Protein AF-A0A942HIG7-F1 (afdb_monomer_lite)

pLDDT: mean 89.37, std 12.28, range [49.06, 98.75]

Secondary structure (DSSP, 8-state):
-HHHHHHHHHHHHHHHHHTTTTTS-SHHHHHH---THHHHHHHHHHHHHHHHHHSPSS-HHHHHHHHHHHHHHHHHHHHHHHHHHHTTTS-SGGGHHHHHHHHHHHHHHHHHHHS---HHHHHHHHHHHHHHHHHHHHHHHHHHHHHHT-SSS-HHHHHHHS--TTGGGHHHHHHHHHHHHHHHHHHHHHHHHHH--

Foldseek 3Di:
DLVVLLVQLVVLLVVQVVPPLPPDPDPLSLLVGDCNVVSPVSNLVSVLVVLPVVDDFLDLVNLLSLLVSLLVLLVSQLSNLVSPCVVVPVPDVLSCVSNVLSVVLNVLSVCVNVDPDDPVSLVVNLVSLVVLLVSLVVQLVVQLVCLVVDPDPDSVCSCVVHDPNCSSVSSNVSSVSNVVSSVSVVVVVVVVVVVVD

Sequence (197 aa):
MGWFSIAVGIAGVAYHLESSFFYERTLKSLTYAAPFAAPLAYVGLGCLLLMNRMIAFPTRDWAKWTLFFTLGGFAGNFALSLTDHAVNGFYHWAEWIPVFSCALAVGFLSVLFVGEESTKYAKLCALVLALQVLVGIAGFALHVLADLRGPSQSLVQNVIQGAPPFAPLLLPNLALLGLLGLLAQDSVARRRRNVAI

Radius of gyration: 18.87 Å; chains: 1; bounding box: 50×30×58 Å

Structure (mmCIF, N/CA/C/O backbone):
data_AF-A0A942HIG7-F1
#
_entry.id   AF-A0A942HIG7-F1
#
loop_
_atom_site.group_PDB
_atom_site.id
_atom_site.type_symbol
_atom_site.label_atom_id
_atom_site.label_alt_id
_atom_site.label_comp_id
_atom_site.label_asym_id
_atom_site.label_entity_id
_atom_site.label_seq_id
_atom_site.pdbx_PDB_ins_code
_atom_site.Cartn_x
_atom_site.Cartn_y
_atom_site.Cartn_z
_atom_site.occupancy
_atom_site.B_iso_or_equiv
_atom_site.auth_seq_id
_atom_site.auth_comp_id
_atom_site.auth_asym_id
_atom_site.auth_atom_id
_atom_site.pdbx_PDB_model_num
ATOM 1 N N . MET A 1 1 ? 13.237 -12.077 14.968 1.00 79.38 1 MET A N 1
ATOM 2 C CA . MET A 1 1 ? 12.400 -11.886 13.763 1.00 79.38 1 MET A CA 1
ATOM 3 C C . MET A 1 1 ? 12.079 -10.410 13.522 1.00 79.38 1 MET A C 1
ATOM 5 O O . MET A 1 1 ? 12.708 -9.859 12.637 1.00 79.38 1 MET A O 1
ATOM 9 N N . GLY A 1 2 ? 11.245 -9.725 14.325 1.00 89.69 2 GLY A N 1
ATOM 10 C CA . GLY A 1 2 ? 10.927 -8.291 14.108 1.00 89.69 2 GLY A CA 1
ATOM 11 C C . GLY A 1 2 ? 12.144 -7.349 14.067 1.00 89.69 2 GLY A C 1
ATOM 12 O O . GLY A 1 2 ? 12.336 -6.644 13.085 1.00 89.69 2 GLY A O 1
ATOM 13 N N . TRP A 1 3 ? 13.035 -7.432 15.063 1.00 92.81 3 TRP A N 1
ATOM 14 C CA . TRP A 1 3 ? 14.287 -6.654 15.104 1.00 92.81 3 TRP A CA 1
ATOM 15 C C . TRP A 1 3 ? 15.194 -6.850 13.883 1.00 92.81 3 TRP A C 1
ATOM 17 O O . TRP A 1 3 ? 15.813 -5.900 13.422 1.00 92.81 3 TRP A O 1
ATOM 27 N N . PHE A 1 4 ? 15.245 -8.066 13.333 1.00 94.50 4 PHE A N 1
ATOM 28 C CA . PHE A 1 4 ? 16.052 -8.354 12.148 1.00 94.50 4 PHE A CA 1
ATOM 29 C C . PHE A 1 4 ? 15.469 -7.680 10.901 1.00 94.50 4 PHE A C 1
ATOM 31 O O . PHE A 1 4 ? 16.209 -7.077 10.137 1.00 94.50 4 PHE A O 1
ATOM 38 N N . SER A 1 5 ? 14.140 -7.696 10.742 1.00 93.38 5 SER A N 1
ATOM 39 C CA . SER A 1 5 ? 13.455 -6.975 9.658 1.00 93.38 5 SER A CA 1
ATOM 40 C C . SER A 1 5 ? 13.708 -5.466 9.730 1.00 93.38 5 SER A C 1
ATOM 42 O O . SER A 1 5 ? 13.974 -4.840 8.710 1.00 93.38 5 SER A O 1
ATOM 44 N N . ILE A 1 6 ? 13.693 -4.891 10.940 1.00 94.31 6 ILE A N 1
ATOM 45 C CA . ILE A 1 6 ? 14.030 -3.475 11.155 1.00 94.31 6 ILE A CA 1
ATOM 46 C C . ILE A 1 6 ? 15.477 -3.198 10.750 1.00 94.31 6 ILE A C 1
ATOM 48 O O . ILE A 1 6 ? 15.721 -2.263 9.995 1.00 94.31 6 ILE A O 1
ATOM 52 N N . ALA A 1 7 ? 16.427 -4.014 11.215 1.00 94.38 7 ALA A N 1
ATOM 53 C CA . ALA A 1 7 ? 17.841 -3.834 10.900 1.00 94.38 7 ALA A CA 1
ATOM 54 C C . ALA A 1 7 ? 18.108 -3.914 9.388 1.00 94.38 7 ALA A C 1
ATOM 56 O O . ALA A 1 7 ? 18.770 -3.034 8.843 1.00 94.38 7 ALA A O 1
ATOM 57 N N . VAL A 1 8 ? 17.539 -4.914 8.705 1.00 93.62 8 VAL A N 1
ATOM 58 C CA . VAL A 1 8 ? 17.626 -5.059 7.242 1.00 93.62 8 VAL A CA 1
ATOM 59 C C . VAL A 1 8 ? 17.003 -3.858 6.534 1.00 93.62 8 VAL A C 1
ATOM 61 O O . VAL A 1 8 ? 17.603 -3.321 5.607 1.00 93.62 8 VAL A O 1
ATOM 64 N N . GLY A 1 9 ? 15.832 -3.401 6.984 1.00 91.44 9 GLY A N 1
ATOM 65 C CA . GLY A 1 9 ? 15.168 -2.240 6.402 1.00 91.44 9 GLY A CA 1
ATOM 66 C C . GLY A 1 9 ? 15.980 -0.953 6.555 1.00 91.44 9 GLY A C 1
ATOM 67 O O . GLY A 1 9 ? 16.189 -0.250 5.572 1.00 91.44 9 GLY A O 1
ATOM 68 N N . ILE A 1 10 ? 16.507 -0.672 7.752 1.00 91.56 10 ILE A N 1
ATOM 69 C CA . ILE A 1 10 ? 17.351 0.507 8.012 1.00 91.56 10 ILE A CA 1
ATOM 70 C C . ILE A 1 10 ? 18.641 0.447 7.189 1.00 91.56 10 ILE A C 1
ATOM 72 O O . ILE A 1 10 ? 18.986 1.431 6.539 1.00 91.56 10 ILE A O 1
ATOM 76 N N . ALA A 1 11 ? 19.329 -0.698 7.181 1.00 90.12 11 ALA A N 1
ATOM 77 C CA . ALA A 1 11 ? 20.545 -0.878 6.391 1.00 90.12 11 ALA A CA 1
ATOM 78 C C . ALA A 1 11 ? 20.271 -0.704 4.889 1.00 90.12 11 ALA A C 1
ATOM 80 O O . ALA A 1 11 ? 21.033 -0.037 4.195 1.00 90.12 11 ALA A O 1
ATOM 81 N N . GLY A 1 12 ? 19.154 -1.247 4.395 1.00 87.56 12 GLY A N 1
ATOM 82 C CA . GLY A 1 12 ? 18.744 -1.095 3.004 1.00 87.56 12 GLY A CA 1
ATOM 83 C C . GLY A 1 12 ? 18.393 0.349 2.642 1.00 87.56 12 GLY A C 1
ATOM 84 O O . GLY A 1 12 ? 18.789 0.797 1.569 1.00 87.56 12 GLY A O 1
ATOM 85 N N . VAL A 1 13 ? 17.711 1.091 3.527 1.00 85.38 13 VAL A N 1
ATOM 86 C CA . VAL A 1 13 ? 17.466 2.532 3.341 1.00 85.38 13 VAL A CA 1
ATOM 87 C C . VAL A 1 13 ? 18.798 3.275 3.280 1.00 85.38 13 VAL A C 1
ATOM 89 O O . VAL A 1 13 ? 19.022 3.997 2.318 1.00 85.38 13 VAL A O 1
ATOM 92 N N . ALA A 1 14 ? 19.699 3.072 4.247 1.00 85.38 14 ALA A N 1
ATOM 93 C CA . ALA A 1 14 ? 21.004 3.737 4.271 1.00 85.38 14 ALA A CA 1
ATOM 94 C C . ALA A 1 14 ? 21.800 3.483 2.979 1.00 85.38 14 ALA A C 1
ATOM 96 O O . ALA A 1 14 ? 22.242 4.431 2.337 1.00 85.38 14 ALA A O 1
ATOM 97 N N . TYR A 1 15 ? 21.868 2.225 2.537 1.00 83.31 15 TYR A N 1
ATOM 98 C CA . TYR A 1 15 ? 22.534 1.851 1.289 1.00 83.31 15 TYR A CA 1
ATOM 99 C C . TYR A 1 15 ? 21.919 2.541 0.059 1.00 83.31 15 TYR A C 1
ATOM 101 O O . TYR A 1 15 ? 22.643 3.049 -0.794 1.00 83.31 15 TYR A O 1
ATOM 109 N N . HIS A 1 16 ? 20.584 2.617 -0.020 1.00 75.75 16 HIS A N 1
ATOM 110 C CA . HIS A 1 16 ? 19.895 3.283 -1.134 1.00 75.75 16 HIS A CA 1
ATOM 111 C C . HIS A 1 16 ? 20.037 4.812 -1.103 1.00 75.75 16 HIS A C 1
ATOM 113 O O . HIS A 1 16 ? 20.044 5.445 -2.157 1.00 75.75 16 HIS A O 1
ATOM 119 N N . LEU A 1 17 ? 20.154 5.418 0.083 1.00 72.06 17 LEU A N 1
ATOM 120 C CA . LEU A 1 17 ? 20.409 6.854 0.229 1.00 72.06 17 LEU A CA 1
ATOM 121 C C . LEU A 1 17 ? 21.849 7.218 -0.172 1.00 72.06 17 LEU A C 1
ATOM 123 O O . LEU A 1 17 ? 22.074 8.307 -0.698 1.00 72.06 17 LEU A O 1
ATOM 127 N N . GLU A 1 18 ? 22.808 6.315 0.042 1.00 68.88 18 GLU A N 1
ATOM 128 C CA . GLU A 1 18 ? 24.200 6.473 -0.404 1.00 68.88 18 GLU A CA 1
ATOM 129 C C . GLU A 1 18 ? 24.361 6.265 -1.921 1.00 68.88 18 GLU A C 1
ATOM 131 O O . GLU A 1 18 ? 25.234 6.877 -2.542 1.00 68.88 18 GLU A O 1
ATOM 136 N N . SER A 1 19 ? 23.495 5.465 -2.553 1.00 61.84 19 SER A N 1
ATOM 137 C CA . SER A 1 19 ? 23.480 5.277 -4.006 1.00 61.84 19 SER A CA 1
ATOM 138 C C . SER A 1 19 ? 22.717 6.403 -4.717 1.00 61.84 19 SER A C 1
ATOM 140 O O . SER A 1 19 ? 21.492 6.425 -4.712 1.00 61.84 19 SER A O 1
ATOM 142 N N . SER A 1 20 ? 23.431 7.332 -5.360 1.00 53.66 20 SER A N 1
ATOM 143 C CA . SER A 1 20 ? 22.952 8.265 -6.410 1.00 53.66 20 SER A CA 1
ATOM 144 C C . SER A 1 20 ? 21.830 9.274 -6.069 1.00 53.66 20 SER A C 1
ATOM 146 O O . SER A 1 20 ? 21.711 10.282 -6.763 1.00 53.66 20 SER A O 1
ATOM 148 N N . PHE A 1 21 ? 21.040 9.070 -5.011 1.00 51.66 21 PHE A N 1
ATOM 149 C CA . PHE A 1 21 ? 19.791 9.783 -4.708 1.00 51.66 21 PHE A CA 1
ATOM 150 C C . PHE A 1 21 ? 19.985 11.275 -4.367 1.00 51.66 21 PHE A C 1
ATOM 152 O O . PHE A 1 21 ? 19.112 12.097 -4.643 1.00 51.66 21 PHE A O 1
ATOM 159 N N . PHE A 1 22 ? 21.136 11.665 -3.804 1.00 51.56 22 PHE A N 1
ATOM 160 C CA . PHE A 1 22 ? 21.361 13.033 -3.304 1.00 51.56 22 PHE A CA 1
ATOM 161 C C . PHE A 1 22 ? 22.382 13.874 -4.070 1.00 51.56 22 PHE A C 1
ATOM 163 O O . PHE A 1 22 ? 22.634 15.009 -3.660 1.00 51.56 22 PHE A O 1
ATOM 170 N N . TYR A 1 23 ? 22.954 13.371 -5.165 1.00 49.06 23 TYR A N 1
ATOM 171 C CA . TYR A 1 23 ? 23.919 14.166 -5.932 1.00 49.06 23 TYR A CA 1
ATOM 172 C C . TYR A 1 23 ? 23.229 15.275 -6.747 1.00 49.06 23 TYR A C 1
ATOM 174 O O . TYR A 1 23 ? 23.752 16.380 -6.855 1.00 49.06 23 TYR A O 1
ATOM 182 N N . GLU A 1 24 ? 22.000 15.031 -7.216 1.00 52.59 24 GLU A N 1
ATOM 183 C CA . GLU A 1 24 ? 21.154 16.036 -7.865 1.00 52.59 24 GLU A CA 1
ATOM 184 C C . GLU A 1 24 ? 19.815 16.162 -7.124 1.00 52.59 24 GLU A C 1
ATOM 186 O O . GLU A 1 24 ? 18.924 15.328 -7.263 1.00 52.59 24 GLU A O 1
ATOM 191 N N . ARG A 1 25 ? 19.633 17.216 -6.317 1.00 55.06 25 ARG A N 1
ATOM 192 C CA . ARG A 1 25 ? 18.355 17.513 -5.635 1.00 55.06 25 ARG A CA 1
ATOM 193 C C . ARG A 1 25 ? 17.337 18.145 -6.592 1.00 55.06 25 ARG A C 1
ATOM 195 O O . ARG A 1 25 ? 16.910 19.280 -6.393 1.00 55.06 25 ARG A O 1
ATOM 202 N N . THR A 1 26 ? 16.973 17.441 -7.657 1.00 63.47 26 THR A N 1
ATOM 203 C CA . THR A 1 26 ? 15.978 17.910 -8.633 1.00 63.47 26 THR A CA 1
ATOM 204 C C . THR A 1 26 ? 14.674 17.123 -8.498 1.00 63.47 26 THR A C 1
ATOM 206 O O . THR A 1 26 ? 14.675 15.981 -8.045 1.00 63.47 26 THR A O 1
ATOM 209 N N . LEU A 1 27 ? 13.542 17.697 -8.931 1.00 56.16 27 LEU A N 1
ATOM 210 C CA . LEU A 1 27 ? 12.262 16.967 -9.031 1.00 56.16 27 LEU A CA 1
ATOM 211 C C . LEU A 1 27 ? 12.376 15.712 -9.919 1.00 56.16 27 LEU A C 1
ATOM 213 O O . LEU A 1 27 ? 11.630 14.758 -9.738 1.00 56.16 27 LEU A O 1
ATOM 217 N N . LYS A 1 28 ? 13.354 15.702 -10.835 1.00 54.03 28 LYS A N 1
ATOM 218 C CA . LYS A 1 28 ? 13.724 14.554 -11.664 1.00 54.03 28 LYS A CA 1
ATOM 219 C C . LYS A 1 28 ? 14.402 13.442 -10.848 1.00 54.03 28 LYS A C 1
ATOM 221 O O . LYS A 1 28 ? 14.212 12.278 -11.145 1.00 54.03 28 LYS A O 1
ATOM 226 N N . SER A 1 29 ? 15.137 13.752 -9.783 1.00 53.22 29 SER A N 1
ATOM 227 C CA . SER A 1 29 ? 15.701 12.717 -8.900 1.00 53.22 29 SER A CA 1
ATOM 228 C C . SER A 1 29 ? 14.611 11.955 -8.134 1.00 53.22 29 SER A C 1
ATOM 230 O O . SER A 1 29 ? 14.712 10.744 -7.978 1.00 53.22 29 SER A O 1
ATOM 232 N N . LEU A 1 30 ? 13.510 12.618 -7.750 1.00 57.12 30 LEU A N 1
ATOM 233 C CA . LEU A 1 30 ? 12.386 11.957 -7.067 1.00 57.12 30 LEU A CA 1
ATOM 234 C C . LEU A 1 30 ? 11.669 10.901 -7.921 1.00 57.12 30 LEU A C 1
ATOM 236 O O . LEU A 1 30 ? 11.104 9.970 -7.359 1.00 57.12 30 LEU A O 1
ATOM 240 N N . THR A 1 31 ? 11.667 11.047 -9.247 1.00 54.41 31 THR A N 1
ATOM 241 C CA . THR A 1 31 ? 10.998 10.113 -10.165 1.00 54.41 31 THR A CA 1
ATOM 242 C C . THR A 1 31 ? 11.923 8.996 -10.656 1.00 54.41 31 THR A C 1
ATOM 244 O O . THR A 1 31 ? 11.449 7.916 -10.971 1.00 54.41 31 THR A O 1
ATOM 247 N N . TYR A 1 32 ? 13.243 9.208 -10.668 1.00 51.69 32 TYR A N 1
ATOM 248 C CA . TYR A 1 32 ? 14.238 8.232 -11.151 1.00 51.69 32 TYR A CA 1
ATOM 249 C C . TYR A 1 32 ? 15.040 7.552 -10.022 1.00 51.69 32 TYR A C 1
ATOM 251 O O . TYR A 1 32 ? 16.033 6.869 -10.274 1.00 51.69 32 TYR A O 1
ATOM 259 N N . ALA A 1 33 ? 14.645 7.769 -8.769 1.00 50.59 33 ALA A N 1
ATOM 260 C CA . ALA A 1 33 ? 15.347 7.293 -7.590 1.00 50.59 33 ALA A CA 1
ATOM 261 C C . ALA A 1 33 ? 15.320 5.767 -7.414 1.00 50.59 33 ALA A C 1
ATOM 263 O O . ALA A 1 33 ? 14.301 5.110 -7.614 1.00 50.59 33 ALA A O 1
ATOM 264 N N . ALA A 1 34 ? 16.430 5.223 -6.901 1.00 52.03 34 ALA A N 1
ATOM 265 C CA . ALA A 1 34 ? 16.483 3.861 -6.388 1.00 52.03 34 ALA A CA 1
ATOM 266 C C . ALA A 1 34 ? 15.454 3.686 -5.244 1.00 52.03 34 ALA A C 1
ATOM 268 O O . ALA A 1 34 ? 15.323 4.576 -4.395 1.00 52.03 34 ALA A O 1
ATOM 269 N N . PRO A 1 35 ? 14.717 2.562 -5.188 1.00 63.09 35 PRO A N 1
ATOM 270 C CA . PRO A 1 35 ? 13.505 2.443 -4.384 1.00 63.09 35 PRO A CA 1
ATOM 271 C C . PRO A 1 35 ? 13.821 2.270 -2.890 1.00 63.09 35 PRO A C 1
ATOM 273 O O . PRO A 1 35 ? 13.697 1.176 -2.345 1.00 63.09 35 PRO A O 1
ATOM 276 N N . PHE A 1 36 ? 14.167 3.350 -2.178 1.00 68.56 36 PHE A N 1
ATOM 277 C CA . PHE A 1 36 ? 14.357 3.321 -0.715 1.00 68.56 36 PHE A CA 1
ATOM 278 C C . PHE A 1 36 ? 13.067 2.941 0.040 1.00 68.56 36 PHE A C 1
ATOM 280 O O . PHE A 1 36 ? 13.113 2.491 1.188 1.00 68.56 36 PHE A O 1
ATOM 287 N N . ALA A 1 37 ? 11.906 3.078 -0.609 1.00 72.56 37 ALA A N 1
ATOM 288 C CA . ALA A 1 37 ? 10.616 2.690 -0.057 1.00 72.56 37 ALA A CA 1
ATOM 289 C C . ALA A 1 37 ? 10.491 1.172 0.170 1.00 72.56 37 ALA A C 1
ATOM 291 O O . ALA A 1 37 ? 9.840 0.753 1.129 1.00 72.56 37 ALA A O 1
ATOM 292 N N . ALA A 1 38 ? 11.148 0.343 -0.652 1.00 75.56 38 ALA A N 1
ATOM 293 C CA . ALA A 1 38 ? 11.129 -1.108 -0.471 1.00 75.56 38 ALA A CA 1
ATOM 294 C C . ALA A 1 38 ? 11.858 -1.532 0.824 1.00 75.56 38 ALA A C 1
ATOM 296 O O . ALA A 1 38 ? 11.236 -2.206 1.649 1.00 75.56 38 ALA A O 1
ATOM 297 N N . PRO A 1 39 ? 13.099 -1.083 1.107 1.00 83.81 39 PRO A N 1
ATOM 298 C CA . PRO A 1 39 ? 13.717 -1.249 2.422 1.00 83.81 39 PRO A CA 1
ATOM 299 C C . PRO A 1 39 ? 12.893 -0.671 3.581 1.00 83.81 39 PRO A C 1
ATOM 301 O O . PRO A 1 39 ? 12.780 -1.302 4.634 1.00 83.81 39 PRO A O 1
ATOM 304 N N . LEU A 1 40 ? 12.251 0.488 3.397 1.00 86.69 40 LEU A N 1
ATOM 305 C CA . LEU A 1 40 ? 11.409 1.089 4.436 1.00 86.69 40 LEU A CA 1
ATOM 306 C C . LEU A 1 40 ? 10.203 0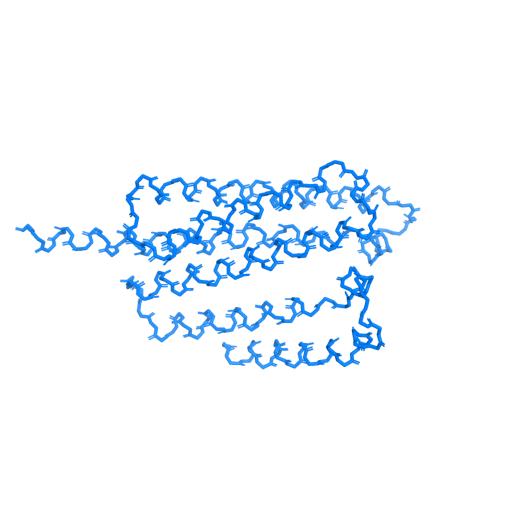.200 4.805 1.00 86.69 40 LEU A C 1
ATOM 308 O O . LEU A 1 40 ? 9.826 0.128 5.978 1.00 86.69 40 LEU A O 1
ATOM 312 N N . ALA A 1 41 ? 9.641 -0.546 3.850 1.00 87.31 41 ALA A N 1
ATOM 313 C CA . ALA A 1 41 ? 8.566 -1.503 4.121 1.00 87.31 41 ALA A CA 1
ATOM 314 C C . ALA A 1 41 ? 9.000 -2.628 5.086 1.00 87.31 41 ALA A C 1
ATOM 316 O O . ALA A 1 41 ? 8.199 -3.056 5.921 1.00 87.31 41 ALA A O 1
ATOM 317 N N . TYR A 1 42 ? 10.271 -3.057 5.057 1.00 90.69 42 TYR A N 1
ATOM 318 C CA . TYR A 1 42 ? 10.813 -4.023 6.028 1.00 90.69 42 TYR A CA 1
ATOM 319 C C . TYR A 1 42 ? 10.890 -3.452 7.446 1.00 90.69 42 TYR A C 1
ATOM 321 O O . TYR A 1 42 ? 10.680 -4.191 8.415 1.00 90.69 42 TYR A O 1
ATOM 329 N N . VAL A 1 43 ? 11.133 -2.145 7.588 1.00 93.25 43 VAL A N 1
ATOM 330 C CA . VAL A 1 43 ? 11.044 -1.464 8.889 1.00 93.25 43 VAL A CA 1
ATOM 331 C C . VAL A 1 43 ? 9.605 -1.505 9.392 1.00 93.25 43 VAL A C 1
ATOM 333 O O . VAL A 1 43 ? 9.367 -1.941 10.517 1.00 93.25 43 VAL A O 1
ATOM 336 N N . GLY A 1 44 ? 8.638 -1.145 8.541 1.00 91.81 44 GLY A N 1
ATOM 337 C CA . GLY A 1 44 ? 7.210 -1.208 8.867 1.00 91.81 44 GLY A CA 1
ATOM 338 C C . GLY A 1 44 ? 6.755 -2.606 9.299 1.00 91.81 44 GLY A C 1
ATOM 339 O O . GLY A 1 44 ? 6.151 -2.757 10.362 1.00 91.81 44 GLY A O 1
ATOM 340 N N . LEU A 1 45 ? 7.112 -3.643 8.533 1.00 93.00 45 LEU A N 1
ATOM 341 C CA . LEU A 1 45 ? 6.819 -5.039 8.874 1.00 93.00 45 LEU A CA 1
ATOM 342 C C . LEU A 1 45 ? 7.475 -5.454 10.197 1.00 93.00 45 LEU A C 1
ATOM 344 O O . LEU A 1 45 ? 6.841 -6.092 11.037 1.00 93.00 45 LEU A O 1
ATOM 348 N N . GLY A 1 46 ? 8.737 -5.084 10.406 1.00 94.56 46 GLY A N 1
ATOM 349 C CA . GLY A 1 46 ? 9.455 -5.385 11.638 1.00 94.56 46 GLY A CA 1
ATOM 350 C C . GLY A 1 46 ? 8.806 -4.744 12.865 1.00 94.56 46 GLY A C 1
ATOM 351 O O . GLY A 1 46 ? 8.599 -5.428 13.871 1.00 94.56 46 GLY A O 1
ATOM 352 N N . CYS A 1 47 ? 8.404 -3.476 12.754 1.00 95.62 47 CYS A N 1
ATOM 353 C CA . CYS A 1 47 ? 7.646 -2.766 13.780 1.00 95.62 47 CYS A CA 1
ATOM 354 C C . CYS A 1 47 ? 6.287 -3.424 14.042 1.00 95.62 47 CYS A C 1
ATOM 356 O O . CYS A 1 47 ? 5.940 -3.630 15.203 1.00 95.62 47 CYS A O 1
ATOM 358 N N . LEU A 1 48 ? 5.556 -3.832 12.999 1.00 94.56 48 LEU A N 1
ATOM 359 C CA . LEU A 1 48 ? 4.285 -4.549 13.134 1.00 94.56 48 LEU A CA 1
ATOM 360 C C . LEU A 1 48 ? 4.459 -5.886 13.874 1.00 94.56 48 LEU A C 1
ATOM 362 O O . LEU A 1 48 ? 3.671 -6.215 14.758 1.00 94.56 48 LEU A O 1
ATOM 366 N N . LEU A 1 49 ? 5.515 -6.646 13.567 1.00 94.94 49 LEU A N 1
ATOM 367 C CA . LEU A 1 49 ? 5.815 -7.917 14.237 1.00 94.94 49 LEU A CA 1
ATOM 368 C C . LEU A 1 49 ? 6.199 -7.737 15.710 1.00 94.94 49 LEU A C 1
ATOM 370 O O . LEU A 1 49 ? 5.844 -8.580 16.537 1.00 94.94 49 LEU A O 1
ATOM 374 N N . LEU A 1 50 ? 6.940 -6.676 16.046 1.00 95.75 50 LEU A N 1
ATOM 375 C CA . LEU A 1 50 ? 7.245 -6.338 17.439 1.00 95.75 50 LEU A CA 1
ATOM 376 C C . LEU A 1 50 ? 5.981 -5.907 18.178 1.00 95.75 50 LEU A C 1
ATOM 378 O O . LEU A 1 50 ? 5.665 -6.457 19.232 1.00 95.75 50 LEU A O 1
ATOM 382 N N . MET A 1 51 ? 5.222 -4.992 17.585 1.00 94.88 51 MET A N 1
ATOM 383 C CA . MET A 1 51 ? 3.968 -4.495 18.130 1.00 94.88 51 MET A CA 1
ATOM 384 C C . MET A 1 51 ? 2.971 -5.637 18.392 1.00 94.88 51 MET A C 1
ATOM 386 O O . MET A 1 51 ? 2.416 -5.711 19.487 1.00 94.88 51 MET A O 1
ATOM 390 N N . ASN A 1 52 ? 2.839 -6.602 17.474 1.00 95.00 52 ASN A N 1
ATOM 391 C CA . ASN A 1 52 ? 1.972 -7.772 17.648 1.00 95.00 52 ASN A CA 1
ATOM 392 C C . ASN A 1 52 ? 2.390 -8.691 18.815 1.00 95.00 52 ASN A C 1
ATOM 394 O O . ASN A 1 52 ? 1.592 -9.494 19.287 1.00 95.00 52 ASN A O 1
ATOM 398 N N . ARG A 1 53 ? 3.640 -8.600 19.284 1.00 94.81 53 ARG A N 1
ATOM 399 C CA . ARG A 1 53 ? 4.123 -9.333 20.467 1.00 94.81 53 ARG A CA 1
ATOM 400 C C . ARG A 1 53 ? 4.004 -8.535 21.758 1.00 94.81 53 ARG A C 1
ATOM 402 O O . ARG A 1 53 ? 3.941 -9.133 22.825 1.00 94.81 53 ARG A O 1
ATOM 409 N N . MET A 1 54 ? 4.028 -7.210 21.663 1.00 95.81 54 MET A N 1
ATOM 410 C CA . MET A 1 54 ? 4.037 -6.311 22.818 1.00 95.81 54 MET A CA 1
ATOM 411 C C . MET A 1 54 ? 2.632 -5.905 23.262 1.00 95.81 54 MET A C 1
ATOM 413 O O . MET A 1 54 ? 2.431 -5.588 24.430 1.00 95.81 54 MET A O 1
ATOM 417 N N . ILE A 1 55 ? 1.665 -5.902 22.344 1.00 96.06 55 ILE A N 1
ATOM 418 C CA . ILE A 1 55 ? 0.310 -5.417 22.599 1.00 96.06 55 ILE A CA 1
ATOM 419 C C . ILE A 1 55 ? -0.678 -6.557 22.360 1.00 96.06 55 ILE A C 1
ATOM 421 O O . ILE A 1 55 ? -0.698 -7.165 21.292 1.00 96.06 55 ILE A O 1
ATOM 425 N N . ALA A 1 56 ? -1.518 -6.841 23.355 1.00 93.88 56 ALA A N 1
ATOM 426 C CA . ALA A 1 56 ? -2.505 -7.908 23.265 1.00 93.88 56 ALA A CA 1
ATOM 427 C C . ALA A 1 56 ? -3.614 -7.579 22.251 1.00 93.88 56 ALA A C 1
ATOM 429 O O . ALA A 1 56 ? -4.094 -6.445 22.167 1.00 93.88 56 ALA A O 1
ATOM 430 N N . PHE A 1 57 ? -4.072 -8.602 21.531 1.00 92.00 57 PHE A N 1
ATOM 431 C CA . PHE A 1 57 ? -5.267 -8.538 20.696 1.00 92.00 57 PHE A CA 1
ATOM 432 C C . PHE A 1 57 ? -6.494 -9.104 21.446 1.00 92.00 57 PHE A C 1
ATOM 434 O O . PHE A 1 57 ? -6.370 -10.137 22.108 1.00 92.00 57 PHE A O 1
ATOM 441 N N . PRO A 1 58 ? -7.699 -8.520 21.299 1.00 92.19 58 PRO A N 1
ATOM 442 C CA . PRO A 1 58 ? -7.984 -7.213 20.708 1.00 92.19 58 PRO A CA 1
ATOM 443 C C . PRO A 1 58 ? -7.921 -6.103 21.774 1.00 92.19 58 PRO A C 1
ATOM 445 O O . PRO A 1 58 ? -8.658 -6.140 22.761 1.00 92.19 58 PRO A O 1
ATOM 448 N N . THR A 1 59 ? -7.087 -5.082 21.559 1.00 94.81 59 THR A N 1
ATOM 449 C CA . THR A 1 59 ? -7.060 -3.842 22.362 1.00 94.81 59 THR A CA 1
ATOM 450 C C . THR A 1 59 ? -7.180 -2.610 21.464 1.00 94.81 59 THR A C 1
ATOM 452 O O . THR A 1 59 ? -6.952 -2.685 20.253 1.00 94.81 59 THR A O 1
ATOM 455 N N . ARG A 1 60 ? -7.559 -1.461 22.048 1.00 92.88 60 ARG A N 1
ATOM 456 C CA . ARG A 1 60 ? -7.657 -0.184 21.314 1.00 92.88 60 ARG A CA 1
ATOM 457 C C . ARG A 1 60 ? -6.305 0.209 20.719 1.00 92.88 60 ARG A C 1
ATOM 459 O O . ARG A 1 60 ? -6.257 0.622 19.564 1.00 92.88 60 ARG A O 1
ATOM 466 N N . ASP A 1 61 ? -5.236 0.032 21.487 1.00 95.00 61 ASP A N 1
ATOM 467 C CA . ASP A 1 61 ? -3.878 0.350 21.050 1.00 95.00 61 ASP A CA 1
ATOM 468 C C . ASP A 1 61 ? -3.456 -0.559 19.903 1.00 95.00 61 ASP A C 1
ATOM 470 O O . ASP A 1 61 ? -2.901 -0.072 18.921 1.00 95.00 61 ASP A O 1
ATOM 474 N N . TRP A 1 62 ? -3.805 -1.852 19.968 1.00 96.31 62 TRP A N 1
ATOM 475 C CA . TRP A 1 62 ? -3.537 -2.772 18.866 1.00 96.31 62 TRP A CA 1
ATOM 476 C C . TRP A 1 62 ? -4.178 -2.276 17.569 1.00 96.31 62 TRP A C 1
ATOM 478 O O . TRP A 1 62 ? -3.495 -2.114 16.562 1.00 96.31 62 TRP A O 1
ATOM 488 N N . ALA A 1 63 ? -5.467 -1.927 17.624 1.00 94.75 63 ALA A N 1
ATOM 489 C CA . ALA A 1 63 ? -6.196 -1.412 16.469 1.00 94.75 63 ALA A CA 1
ATOM 490 C C . ALA A 1 63 ? -5.585 -0.114 15.910 1.00 94.75 63 ALA A C 1
ATOM 492 O O . ALA A 1 63 ? -5.402 0.005 14.697 1.00 94.75 63 ALA A O 1
ATOM 493 N N . LYS A 1 64 ? -5.245 0.855 16.773 1.00 94.81 64 LYS A N 1
ATOM 494 C CA . LYS A 1 64 ? -4.678 2.142 16.340 1.00 94.81 64 LYS A CA 1
ATOM 495 C C . LYS A 1 64 ? -3.283 1.976 15.731 1.00 94.81 64 LYS A C 1
ATOM 497 O O . LYS A 1 64 ? -3.031 2.583 14.695 1.00 94.81 64 LYS A O 1
ATOM 502 N N . TRP A 1 65 ? -2.416 1.123 16.280 1.00 96.62 65 TRP A N 1
ATOM 503 C CA . TRP A 1 65 ? -1.111 0.838 15.667 1.00 96.62 65 TRP A CA 1
ATOM 504 C C . TRP A 1 65 ? -1.244 0.164 14.301 1.00 96.62 65 TRP A C 1
ATOM 506 O O . TRP A 1 65 ? -0.580 0.571 13.348 1.00 96.62 65 TRP A O 1
ATOM 516 N N . THR A 1 66 ? -2.141 -0.812 14.160 1.00 96.81 66 THR A N 1
ATOM 517 C CA . THR A 1 66 ? -2.407 -1.449 12.863 1.00 96.81 66 THR A CA 1
ATOM 518 C C . THR A 1 66 ? -2.928 -0.445 11.829 1.00 96.81 66 THR A C 1
ATOM 520 O O . THR A 1 66 ? -2.460 -0.436 10.686 1.00 96.81 66 THR A O 1
ATOM 523 N N . LEU A 1 67 ? -3.847 0.445 12.222 1.00 96.06 67 LEU A N 1
ATOM 524 C CA . LEU A 1 67 ? -4.339 1.522 11.355 1.00 96.06 67 LEU A CA 1
ATOM 525 C C . LEU A 1 67 ? -3.237 2.530 11.001 1.00 96.06 67 LEU A C 1
ATOM 527 O O . LEU A 1 67 ? -3.172 2.956 9.852 1.00 96.06 67 LEU A O 1
ATOM 531 N N . PHE A 1 68 ? -2.343 2.862 11.935 1.00 96.75 68 PHE A N 1
ATOM 532 C CA . PHE A 1 68 ? -1.190 3.731 11.683 1.00 96.75 68 PHE A CA 1
ATOM 533 C C . PHE A 1 68 ? -0.262 3.152 10.606 1.00 96.75 68 PHE A C 1
ATOM 535 O O . PHE A 1 68 ? 0.056 3.840 9.637 1.00 96.75 68 PHE A O 1
ATOM 542 N N . PHE A 1 69 ? 0.122 1.875 10.719 1.00 97.06 69 PHE A N 1
ATOM 543 C CA . PHE A 1 69 ? 0.961 1.222 9.704 1.00 97.06 69 PHE A CA 1
ATOM 544 C C . PHE A 1 69 ? 0.252 1.100 8.353 1.00 97.06 69 PHE A C 1
ATOM 546 O O . PHE A 1 69 ? 0.876 1.291 7.311 1.00 97.06 69 PHE A O 1
ATOM 553 N N . THR A 1 70 ? -1.057 0.843 8.366 1.00 97.88 70 THR A N 1
ATOM 554 C CA . THR A 1 70 ? -1.879 0.834 7.149 1.00 97.88 70 THR A CA 1
ATOM 555 C C . THR A 1 70 ? -1.867 2.203 6.466 1.00 97.88 70 THR A C 1
ATOM 557 O O . THR A 1 70 ? -1.615 2.290 5.265 1.00 97.88 70 THR A O 1
ATOM 560 N N . LEU A 1 71 ? -2.095 3.278 7.227 1.00 97.62 71 LEU A N 1
ATOM 561 C CA . LEU A 1 71 ? -2.110 4.648 6.720 1.00 97.62 71 LEU A CA 1
ATOM 562 C C . LEU A 1 71 ? -0.743 5.055 6.159 1.00 97.62 71 LEU A C 1
ATOM 564 O O . LEU A 1 71 ? -0.674 5.581 5.050 1.00 97.62 71 LEU A O 1
ATOM 568 N N . GLY A 1 72 ? 0.340 4.757 6.884 1.00 95.31 72 GLY A N 1
ATOM 569 C CA . GLY A 1 72 ? 1.706 4.994 6.412 1.00 95.31 72 GLY A CA 1
ATOM 570 C C . GLY A 1 72 ? 2.013 4.241 5.115 1.00 95.31 72 GLY A C 1
ATOM 571 O O . GLY A 1 72 ? 2.593 4.809 4.192 1.00 95.31 72 GLY A O 1
ATOM 572 N N . GLY A 1 73 ? 1.555 2.992 5.001 1.00 95.38 73 GLY A N 1
ATOM 573 C CA . GLY A 1 73 ? 1.685 2.209 3.776 1.00 95.38 73 GLY A CA 1
ATOM 574 C C . GLY A 1 73 ? 0.929 2.811 2.588 1.00 95.38 73 GLY A C 1
ATOM 575 O O . GLY A 1 73 ? 1.483 2.876 1.489 1.00 95.38 73 GLY A O 1
ATOM 576 N N . PHE A 1 74 ? -0.309 3.281 2.782 1.00 97.69 74 PHE A N 1
ATOM 577 C CA . PHE A 1 74 ? -1.074 3.929 1.707 1.00 97.69 74 PHE A CA 1
ATOM 578 C C . PHE A 1 74 ? -0.500 5.292 1.321 1.00 97.69 74 PHE A C 1
ATOM 580 O O . PHE A 1 74 ? -0.474 5.614 0.137 1.00 97.69 74 PHE A O 1
ATOM 587 N N . ALA A 1 75 ? 0.016 6.064 2.281 1.00 95.94 75 ALA A N 1
ATOM 588 C CA . ALA A 1 75 ? 0.729 7.307 1.992 1.00 95.94 75 ALA A CA 1
ATOM 589 C C . ALA A 1 75 ? 1.998 7.045 1.160 1.00 95.94 75 ALA A C 1
ATOM 591 O O . ALA A 1 75 ? 2.259 7.755 0.190 1.00 95.94 75 ALA A O 1
ATOM 592 N N . GLY A 1 76 ? 2.741 5.981 1.483 1.00 92.56 76 GLY A N 1
ATOM 593 C CA . GLY A 1 76 ? 3.870 5.521 0.675 1.00 92.56 76 GLY A CA 1
ATOM 594 C C . GLY A 1 76 ? 3.456 5.100 -0.738 1.00 92.56 76 GLY A C 1
ATOM 595 O O . GLY A 1 76 ? 4.068 5.542 -1.703 1.00 92.56 76 GLY A O 1
ATOM 596 N N . ASN A 1 77 ? 2.386 4.307 -0.883 1.00 93.81 77 ASN A N 1
ATOM 597 C CA . ASN A 1 77 ? 1.885 3.894 -2.203 1.00 93.81 77 ASN A CA 1
ATOM 598 C C . ASN A 1 77 ? 1.352 5.061 -3.030 1.00 93.81 77 ASN A C 1
ATOM 600 O O . ASN A 1 77 ? 1.532 5.055 -4.241 1.00 93.81 77 ASN A O 1
ATOM 604 N N . PHE A 1 78 ? 0.728 6.060 -2.401 1.00 95.31 78 PHE A N 1
ATOM 605 C CA . PHE A 1 78 ? 0.329 7.288 -3.082 1.00 95.31 78 PHE A CA 1
ATOM 606 C C . PHE A 1 78 ? 1.545 7.985 -3.698 1.00 95.31 78 PHE A C 1
ATOM 608 O O . PHE A 1 78 ? 1.527 8.304 -4.885 1.00 95.31 78 PHE A O 1
ATOM 615 N N . ALA A 1 79 ? 2.606 8.172 -2.905 1.00 91.38 79 ALA A N 1
ATOM 616 C CA . ALA A 1 79 ? 3.837 8.795 -3.374 1.00 91.38 79 ALA A CA 1
ATOM 617 C C . ALA A 1 79 ? 4.485 7.986 -4.508 1.00 91.38 79 ALA A C 1
ATOM 619 O O . ALA A 1 79 ? 4.761 8.561 -5.552 1.00 91.38 79 ALA A O 1
ATOM 620 N N . LEU A 1 80 ? 4.645 6.669 -4.333 1.00 89.00 80 LEU A N 1
ATOM 621 C CA . LEU A 1 80 ? 5.251 5.787 -5.337 1.00 89.00 80 LEU A CA 1
ATOM 622 C C . LEU A 1 80 ? 4.440 5.731 -6.633 1.00 89.00 80 LEU A C 1
ATOM 624 O O . LEU A 1 80 ? 4.987 5.932 -7.707 1.00 89.00 80 LEU A O 1
ATOM 628 N N . SER A 1 81 ? 3.122 5.544 -6.543 1.00 91.94 81 SER A N 1
ATOM 629 C CA . SER A 1 81 ? 2.258 5.520 -7.731 1.00 91.94 81 SER A CA 1
ATOM 630 C C . SER A 1 81 ? 2.340 6.840 -8.496 1.00 91.94 81 SER A C 1
ATOM 632 O O . SER A 1 81 ? 2.323 6.850 -9.721 1.00 91.94 81 SER A O 1
ATOM 634 N N . LEU A 1 82 ? 2.445 7.965 -7.782 1.00 91.94 82 LEU A N 1
ATOM 635 C CA . LEU A 1 82 ? 2.605 9.272 -8.405 1.00 91.94 82 LEU A CA 1
ATOM 636 C C . LEU A 1 82 ? 3.981 9.418 -9.069 1.00 91.94 82 LEU A C 1
ATOM 638 O O . LEU A 1 82 ? 4.048 9.879 -10.205 1.00 91.94 82 LEU A O 1
ATOM 642 N N . THR A 1 83 ? 5.069 9.057 -8.383 1.00 87.50 83 THR A N 1
ATOM 643 C CA . THR A 1 83 ? 6.433 9.247 -8.898 1.00 87.50 83 THR A CA 1
ATOM 644 C C . THR A 1 83 ? 6.772 8.287 -10.026 1.00 87.50 83 THR A C 1
ATOM 646 O O . THR A 1 83 ? 7.320 8.729 -11.034 1.00 87.50 83 THR A O 1
ATOM 649 N N . ASP A 1 84 ? 6.407 7.013 -9.894 1.00 87.44 84 ASP A N 1
ATOM 650 C CA . ASP A 1 84 ? 6.774 5.958 -10.841 1.00 87.44 84 ASP A CA 1
ATOM 651 C C . ASP A 1 84 ? 6.060 6.169 -12.183 1.00 87.44 84 ASP A C 1
ATOM 653 O O . ASP A 1 84 ? 6.678 6.088 -13.244 1.00 87.44 84 ASP A O 1
ATOM 657 N N . HIS A 1 85 ? 4.778 6.545 -12.153 1.00 91.06 85 HIS A N 1
ATOM 658 C CA . HIS A 1 85 ? 4.020 6.860 -13.368 1.00 91.06 85 HIS A CA 1
ATOM 659 C C . HIS A 1 85 ? 4.280 8.282 -13.890 1.00 91.06 85 HIS A C 1
ATOM 661 O O . HIS A 1 85 ? 4.084 8.562 -15.069 1.00 91.06 85 HIS A O 1
ATOM 667 N N . ALA A 1 86 ? 4.822 9.195 -13.080 1.00 89.88 86 ALA A N 1
ATOM 668 C CA . ALA A 1 86 ? 5.289 10.476 -13.607 1.00 89.88 86 ALA A CA 1
ATOM 669 C C . ALA A 1 86 ? 6.515 10.324 -14.529 1.00 89.88 86 ALA A C 1
ATOM 671 O O . ALA A 1 86 ? 6.719 11.179 -15.392 1.00 89.88 86 ALA A O 1
ATOM 672 N N . VAL A 1 87 ? 7.308 9.248 -14.396 1.00 85.00 87 VAL A N 1
ATOM 673 C CA . VAL A 1 87 ? 8.494 8.989 -15.242 1.00 85.00 87 VAL A CA 1
ATOM 674 C C . VAL A 1 87 ? 8.133 8.906 -16.723 1.00 85.00 87 VAL A C 1
ATOM 676 O O . VAL A 1 87 ? 8.848 9.466 -17.555 1.00 85.00 87 VAL A O 1
ATOM 679 N N . ASN A 1 88 ? 7.026 8.238 -17.054 1.00 87.12 88 ASN A N 1
ATOM 680 C C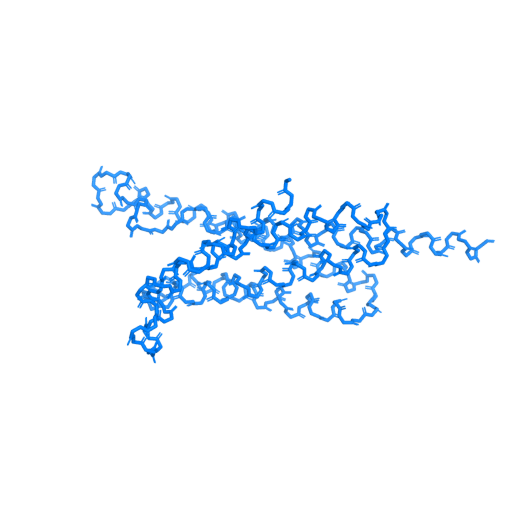A . ASN A 1 88 ? 6.540 8.107 -18.430 1.00 87.12 88 ASN A CA 1
ATOM 681 C C . ASN A 1 88 ? 5.486 9.178 -18.795 1.00 87.12 88 ASN A C 1
ATOM 683 O O . ASN A 1 88 ? 4.944 9.152 -19.900 1.00 87.12 88 ASN A O 1
ATOM 687 N N . GLY A 1 89 ? 5.201 10.112 -17.879 1.00 89.12 89 GLY A N 1
ATOM 688 C CA . GLY A 1 89 ? 4.216 11.174 -18.062 1.00 89.12 89 GLY A CA 1
ATOM 689 C C . GLY A 1 89 ? 2.757 10.715 -18.004 1.00 89.12 89 GLY A C 1
ATOM 690 O O . GLY A 1 89 ? 1.920 11.366 -18.628 1.00 89.12 89 GLY A O 1
ATOM 691 N N . PHE A 1 90 ? 2.442 9.637 -17.278 1.00 91.62 90 PHE A N 1
ATOM 692 C CA . PHE A 1 90 ? 1.111 9.021 -17.242 1.00 91.62 90 PHE A CA 1
ATOM 693 C C . PHE A 1 90 ? 0.619 8.612 -18.634 1.00 91.62 90 PHE A C 1
ATOM 695 O O . PHE A 1 90 ? -0.480 8.986 -19.061 1.00 91.62 90 PHE A O 1
ATOM 702 N N . TYR A 1 91 ? 1.458 7.877 -19.370 1.00 92.56 91 TYR A N 1
ATOM 703 C CA . TYR A 1 91 ? 1.216 7.551 -20.780 1.00 92.56 91 TYR A CA 1
ATOM 704 C C . TYR A 1 91 ? -0.149 6.876 -21.001 1.00 92.56 91 TYR A C 1
ATOM 706 O O . TYR A 1 91 ? -0.851 7.168 -21.974 1.00 92.56 91 TYR A O 1
ATOM 714 N N . HIS A 1 92 ? -0.567 6.014 -20.071 1.00 93.06 92 HIS A N 1
ATOM 715 C CA . HIS A 1 92 ? -1.907 5.442 -20.055 1.00 93.06 92 HIS A CA 1
ATOM 716 C C . HIS A 1 92 ? -2.779 6.084 -18.976 1.00 93.06 92 HIS A C 1
ATOM 718 O O . HIS A 1 92 ? -2.405 6.149 -17.811 1.00 93.06 92 HIS A O 1
ATOM 724 N N . TRP A 1 93 ? -4.019 6.448 -19.326 1.00 95.31 93 TRP A N 1
ATOM 725 C CA . TRP A 1 93 ? -4.969 7.039 -18.372 1.00 95.31 93 TRP A CA 1
ATOM 726 C C . TRP A 1 93 ? -5.194 6.168 -17.122 1.00 95.31 93 TRP A C 1
ATOM 728 O O . TRP A 1 93 ? -5.441 6.692 -16.039 1.00 95.31 93 TRP A O 1
ATOM 738 N N . ALA A 1 94 ? -5.095 4.841 -17.266 1.00 96.00 94 ALA A N 1
ATOM 739 C CA . ALA A 1 94 ? -5.278 3.885 -16.179 1.00 96.00 94 ALA A CA 1
ATOM 740 C C . ALA A 1 94 ? -4.210 4.018 -15.075 1.00 96.00 94 ALA A C 1
ATOM 742 O O . ALA A 1 94 ? -4.465 3.625 -13.940 1.00 96.00 94 ALA A O 1
ATOM 743 N N . GLU A 1 95 ? -3.057 4.623 -15.367 1.00 95.44 95 GLU A N 1
ATOM 744 C CA . GLU A 1 95 ? -1.980 4.877 -14.398 1.00 95.44 95 GLU A CA 1
ATOM 745 C C . GLU A 1 95 ? -2.395 5.891 -13.313 1.00 95.44 95 GLU A C 1
ATOM 747 O O . GLU A 1 95 ? -1.830 5.913 -12.221 1.00 95.44 95 GLU A O 1
ATOM 752 N N . TRP A 1 96 ? -3.456 6.673 -13.547 1.00 97.56 96 TRP A N 1
ATOM 753 C CA . TRP A 1 96 ? -4.045 7.552 -12.530 1.00 97.56 96 TRP A CA 1
ATOM 754 C C . TRP A 1 96 ? -4.890 6.817 -11.483 1.00 97.56 96 TRP A C 1
ATOM 756 O O . TRP A 1 96 ? -5.109 7.346 -10.390 1.00 97.56 96 TRP A O 1
ATOM 766 N N . ILE A 1 97 ? -5.379 5.610 -11.788 1.00 98.12 97 ILE A N 1
ATOM 767 C CA . ILE A 1 97 ? -6.234 4.829 -10.881 1.00 98.12 97 ILE A CA 1
ATOM 768 C C . ILE A 1 97 ? -5.564 4.615 -9.512 1.00 98.12 97 ILE A C 1
ATOM 770 O O . ILE A 1 97 ? -6.191 4.984 -8.514 1.00 98.12 97 ILE A O 1
ATOM 774 N N . PRO A 1 98 ? -4.327 4.078 -9.411 1.00 96.94 98 PRO A N 1
ATOM 775 C CA . PRO A 1 98 ? -3.682 3.875 -8.114 1.00 96.94 98 PRO A CA 1
ATOM 776 C C . PRO A 1 98 ? -3.400 5.188 -7.367 1.00 96.94 98 PRO A C 1
ATOM 778 O O . PRO A 1 98 ? -3.474 5.213 -6.139 1.00 96.94 98 PRO A O 1
ATOM 781 N N . VAL A 1 99 ? -3.158 6.302 -8.070 1.00 97.56 99 VAL A N 1
ATOM 782 C CA . VAL A 1 99 ? -2.950 7.622 -7.446 1.00 97.56 99 VAL A CA 1
ATOM 783 C C . VAL A 1 99 ? -4.219 8.084 -6.727 1.00 97.56 99 VAL A C 1
ATOM 785 O O . VAL A 1 99 ? -4.196 8.369 -5.525 1.00 97.56 99 VAL A O 1
ATOM 788 N N . PHE A 1 100 ? -5.353 8.111 -7.433 1.00 98.31 100 PHE A N 1
ATOM 789 C CA . PHE A 1 100 ? -6.624 8.531 -6.842 1.00 98.31 100 PHE A CA 1
ATOM 790 C C . PHE A 1 100 ? -7.132 7.538 -5.794 1.00 98.31 100 PHE A C 1
ATOM 792 O O . PHE A 1 100 ? -7.652 7.958 -4.756 1.00 98.31 100 PHE A O 1
ATOM 799 N N . SER A 1 101 ? -6.961 6.231 -6.017 1.00 98.25 101 SER A N 1
ATOM 800 C CA . SER A 1 101 ? -7.400 5.224 -5.051 1.00 98.25 101 SER A CA 1
ATOM 801 C C . SER A 1 101 ? -6.594 5.300 -3.752 1.00 98.25 101 SER A C 1
ATOM 803 O O . SER A 1 101 ? -7.195 5.219 -2.677 1.00 98.25 101 SER A O 1
ATOM 805 N N . CYS A 1 102 ? -5.275 5.521 -3.816 1.00 98.12 102 CYS A N 1
ATOM 806 C CA . CYS A 1 102 ? -4.447 5.718 -2.625 1.00 98.12 102 CYS A CA 1
ATOM 807 C C . CYS A 1 102 ? -4.805 7.015 -1.897 1.00 98.12 102 CYS A C 1
ATOM 809 O O . CYS A 1 102 ? -4.929 6.999 -0.674 1.00 98.12 102 CYS A O 1
ATOM 811 N N . ALA A 1 103 ? -5.027 8.120 -2.620 1.00 98.25 103 ALA A N 1
ATOM 812 C CA . ALA A 1 103 ? -5.461 9.381 -2.013 1.00 98.25 103 ALA A CA 1
ATOM 813 C C . ALA A 1 103 ? -6.787 9.214 -1.249 1.00 98.25 103 ALA A C 1
ATOM 815 O O . ALA A 1 103 ? -6.924 9.689 -0.118 1.00 98.25 103 ALA A O 1
ATOM 816 N N . LEU A 1 104 ? -7.736 8.467 -1.827 1.00 98.25 104 LEU A N 1
ATOM 817 C CA . LEU A 1 104 ? -8.993 8.112 -1.169 1.00 98.25 104 LEU A CA 1
ATOM 818 C C . LEU A 1 104 ? -8.747 7.296 0.111 1.00 98.25 104 LEU A C 1
ATOM 820 O O . LEU A 1 104 ? -9.301 7.621 1.160 1.00 98.25 104 LEU A O 1
ATOM 824 N N . ALA A 1 105 ? -7.895 6.267 0.053 1.00 98.50 105 ALA A N 1
ATOM 825 C CA . ALA A 1 105 ? -7.552 5.456 1.222 1.00 98.50 105 ALA A CA 1
ATOM 826 C C . ALA A 1 105 ? -6.907 6.292 2.337 1.00 98.50 105 ALA A 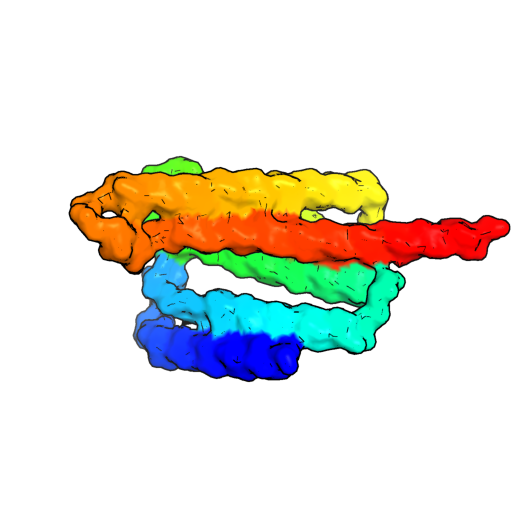C 1
ATOM 828 O O . ALA A 1 105 ? -7.333 6.201 3.489 1.00 98.50 105 ALA A O 1
ATOM 829 N N . VAL A 1 106 ? -5.941 7.152 1.999 1.00 98.56 106 VAL A N 1
ATOM 830 C CA . VAL A 1 106 ? -5.284 8.055 2.955 1.00 98.56 106 VAL A CA 1
ATOM 831 C C . VAL A 1 106 ? -6.305 8.979 3.614 1.00 98.56 106 VAL A C 1
ATOM 833 O O . VAL A 1 106 ? -6.332 9.067 4.841 1.00 98.56 106 VAL A O 1
ATOM 836 N N . GLY A 1 107 ? -7.180 9.622 2.837 1.00 98.00 107 GLY A N 1
ATOM 837 C CA . GLY A 1 107 ? -8.180 10.547 3.373 1.00 98.00 107 GLY A CA 1
ATOM 838 C C . GLY A 1 107 ? -9.139 9.877 4.361 1.00 98.00 107 GLY A C 1
ATOM 839 O O . GLY A 1 107 ? -9.278 10.330 5.498 1.00 98.00 107 GLY A O 1
ATOM 840 N N . PHE A 1 108 ? -9.753 8.761 3.961 1.00 98.12 108 PHE A N 1
ATOM 841 C CA . PHE A 1 108 ? -10.738 8.061 4.793 1.00 98.12 108 PHE A CA 1
ATOM 842 C C . PHE A 1 108 ? -10.121 7.442 6.051 1.00 98.12 108 PHE A C 1
ATOM 844 O O . PHE A 1 108 ? -10.664 7.567 7.152 1.00 98.12 108 PHE A O 1
ATOM 851 N N . LEU A 1 109 ? -8.960 6.799 5.914 1.00 97.50 109 LEU A N 1
ATOM 852 C CA . LEU A 1 109 ? -8.292 6.181 7.055 1.00 97.50 109 LEU A CA 1
ATOM 853 C C . LEU A 1 109 ? -7.702 7.218 8.015 1.00 97.50 109 LEU A C 1
ATOM 855 O O . LEU A 1 109 ? -7.641 6.937 9.207 1.00 97.50 109 LEU A O 1
ATOM 859 N N . SER A 1 110 ? -7.322 8.411 7.545 1.00 97.25 110 SER A N 1
ATOM 860 C CA . SER A 1 110 ? -6.845 9.493 8.422 1.00 97.25 110 SER A CA 1
ATOM 861 C C . SER A 1 110 ? -7.936 9.961 9.382 1.00 97.25 110 SER A C 1
ATOM 863 O O . SER A 1 110 ? -7.692 10.073 10.583 1.00 97.25 110 SER A O 1
ATOM 865 N N . VAL A 1 111 ? -9.157 10.167 8.878 1.00 96.06 111 VAL A N 1
ATOM 866 C CA . VAL A 1 111 ? -10.311 10.536 9.716 1.00 96.06 111 VAL A CA 1
ATOM 867 C C . VAL A 1 111 ? -10.588 9.439 10.743 1.00 96.06 111 VAL A C 1
ATOM 869 O O . VAL A 1 111 ? -10.663 9.714 11.939 1.00 96.06 111 VAL A O 1
ATOM 872 N N . LEU A 1 112 ? -10.631 8.176 10.307 1.00 93.50 112 LEU A N 1
ATOM 873 C CA . LEU A 1 112 ? -10.826 7.040 11.211 1.00 93.50 112 LEU A CA 1
ATOM 874 C C . LEU A 1 112 ? -9.698 6.904 12.257 1.00 93.50 112 LEU A C 1
ATOM 876 O O . LEU A 1 112 ? -9.926 6.491 13.401 1.00 93.50 112 LEU A O 1
ATOM 880 N N . PHE A 1 113 ? -8.464 7.221 11.870 1.00 94.50 113 PHE A N 1
ATOM 881 C CA . PHE A 1 113 ? -7.300 7.131 12.740 1.00 94.50 113 PHE A CA 1
ATOM 882 C C . PHE A 1 113 ? -7.314 8.201 13.836 1.00 94.50 113 PHE A C 1
ATOM 884 O O . PHE A 1 113 ? -7.003 7.881 14.985 1.00 94.50 113 PHE A O 1
ATOM 891 N N . VAL A 1 114 ? -7.722 9.431 13.529 1.00 92.62 114 VAL A N 1
ATOM 892 C CA . VAL A 1 114 ? -7.766 10.526 14.511 1.00 92.62 114 VAL A CA 1
ATOM 893 C C . VAL A 1 114 ? -9.022 10.450 15.388 1.00 92.62 114 VAL A C 1
ATOM 895 O O . VAL A 1 114 ? -8.941 10.683 16.594 1.00 92.62 114 VAL A O 1
ATOM 898 N N . GLY A 1 115 ? -10.167 10.074 14.816 1.00 85.50 115 GLY A N 1
ATOM 899 C CA . GLY A 1 115 ? -11.466 10.120 15.487 1.00 85.50 115 GLY A CA 1
ATOM 900 C C . GLY A 1 115 ? -11.898 8.850 16.232 1.00 85.50 115 GLY A C 1
ATOM 901 O O . GLY A 1 115 ? -11.267 7.782 16.179 1.00 85.50 115 GLY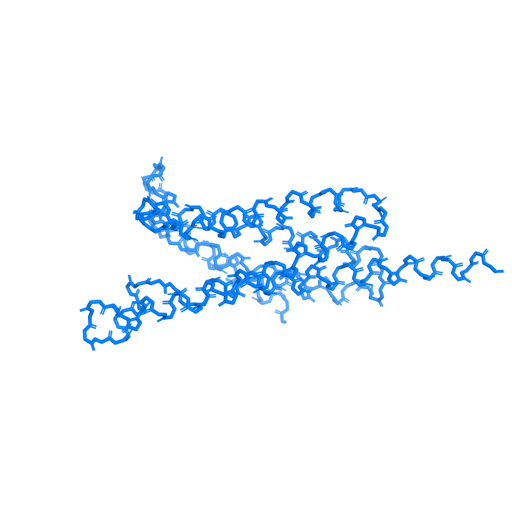 A O 1
ATOM 902 N N . GLU A 1 116 ? -13.032 8.982 16.925 1.00 79.19 116 GLU A N 1
ATOM 903 C CA . GLU A 1 116 ? -13.894 7.881 17.371 1.00 79.19 116 GLU A CA 1
ATOM 904 C C . GLU A 1 116 ? -15.122 7.827 16.460 1.00 79.19 116 GLU A C 1
ATOM 906 O O . GLU A 1 116 ? -16.190 8.350 16.766 1.00 79.19 116 GLU A O 1
ATOM 911 N N . GLU A 1 117 ? -14.939 7.226 15.290 1.00 86.12 117 GLU A N 1
ATOM 912 C CA . GLU A 1 117 ? -15.951 7.276 14.244 1.00 86.12 117 GLU A CA 1
ATOM 913 C C . GLU A 1 117 ? -17.072 6.249 14.424 1.00 86.12 117 GLU A C 1
ATOM 915 O O . GLU A 1 117 ? -16.917 5.178 15.021 1.00 86.12 117 GLU A O 1
ATOM 920 N N . SER A 1 118 ? -18.226 6.566 13.837 1.00 88.12 118 SER A N 1
ATOM 921 C CA . SER A 1 118 ? -19.391 5.683 13.850 1.00 88.12 118 SER A CA 1
ATOM 922 C C . SER A 1 118 ? -19.132 4.354 13.125 1.00 88.12 118 SER A C 1
ATOM 924 O O . SER A 1 118 ? -18.353 4.264 12.174 1.00 88.12 118 SER A O 1
ATOM 926 N N . THR A 1 119 ? -19.899 3.316 13.475 1.00 89.69 119 THR A N 1
ATOM 927 C CA . THR A 1 119 ? -19.875 2.029 12.756 1.00 89.69 119 THR A CA 1
ATOM 928 C C . THR A 1 119 ? -20.186 2.184 11.262 1.00 89.69 119 THR A C 1
ATOM 930 O O . THR A 1 119 ? -19.700 1.400 10.450 1.00 89.69 119 THR A O 1
ATOM 933 N N . LYS A 1 120 ? -20.978 3.194 10.870 1.00 94.25 120 LYS A N 1
ATOM 934 C CA . LYS A 1 120 ? -21.253 3.492 9.455 1.00 94.25 120 LYS A CA 1
ATOM 935 C C . LYS A 1 120 ? -19.984 3.951 8.731 1.00 94.25 120 LYS A C 1
ATOM 937 O O . LYS A 1 120 ? -19.703 3.456 7.645 1.00 94.25 120 LYS A O 1
ATOM 942 N N . TYR A 1 121 ? -19.201 4.829 9.354 1.00 95.56 121 TYR A N 1
ATOM 943 C CA . TYR A 1 121 ? -17.939 5.304 8.788 1.00 95.56 121 TYR A CA 1
ATOM 944 C C . TYR A 1 121 ? -16.882 4.193 8.724 1.00 95.56 121 TYR A C 1
ATOM 946 O O . TYR A 1 121 ? -16.201 4.047 7.713 1.00 95.56 121 TYR A O 1
ATOM 954 N N . ALA A 1 122 ? -16.808 3.332 9.744 1.00 94.81 122 ALA A N 1
ATOM 955 C CA . ALA A 1 122 ? -15.933 2.158 9.715 1.00 94.81 122 ALA A CA 1
ATOM 956 C C . ALA A 1 122 ? -16.287 1.191 8.564 1.00 94.81 122 ALA A C 1
ATOM 958 O O . ALA A 1 122 ? -15.395 0.687 7.884 1.00 94.81 122 ALA A O 1
ATOM 959 N N . LYS A 1 123 ? -17.583 0.976 8.285 1.00 96.69 123 LYS A N 1
ATOM 960 C CA . LYS A 1 123 ? -18.036 0.198 7.115 1.00 96.69 123 LYS A CA 1
ATOM 961 C C . LYS A 1 123 ? -17.647 0.862 5.795 1.00 96.69 123 LYS A C 1
ATOM 963 O O . LYS A 1 123 ? -17.239 0.170 4.870 1.00 96.69 123 LYS A O 1
ATOM 968 N N . LEU A 1 124 ? -17.742 2.187 5.713 1.00 97.88 124 LEU A N 1
ATOM 969 C CA . LEU A 1 124 ? -17.306 2.934 4.536 1.00 97.88 124 LEU A CA 1
ATOM 970 C C . LEU A 1 124 ? -15.792 2.797 4.314 1.00 97.88 124 LEU A C 1
ATOM 972 O O . LEU A 1 124 ? -15.367 2.521 3.197 1.00 97.88 124 LEU A O 1
ATOM 976 N N . CYS A 1 125 ? -14.990 2.865 5.378 1.00 98.00 125 CYS A N 1
ATOM 977 C CA . CYS A 1 125 ? -13.557 2.571 5.308 1.00 98.00 125 CYS A CA 1
ATOM 978 C C . CYS A 1 125 ? -13.290 1.134 4.833 1.00 98.00 125 CYS A C 1
ATOM 980 O O . CYS A 1 125 ? -12.408 0.922 4.008 1.00 98.00 125 CYS A O 1
ATOM 982 N N . ALA A 1 126 ? -14.072 0.147 5.286 1.00 98.38 126 ALA A N 1
ATOM 983 C CA . ALA A 1 126 ? -13.956 -1.229 4.800 1.00 98.38 126 ALA A CA 1
ATOM 984 C C . ALA A 1 126 ? -14.244 -1.351 3.290 1.00 98.38 126 ALA A C 1
ATOM 986 O O . ALA A 1 126 ? -13.546 -2.091 2.600 1.00 98.38 126 ALA A O 1
ATOM 987 N N . LEU A 1 127 ? -15.215 -0.595 2.760 1.00 98.56 127 LEU A N 1
ATOM 988 C CA . LEU A 1 127 ? -15.474 -0.529 1.315 1.00 98.56 127 LEU A CA 1
ATOM 989 C C . LEU A 1 127 ? -14.310 0.115 0.552 1.00 98.56 127 LEU A C 1
ATOM 991 O O . LEU A 1 127 ? -13.919 -0.390 -0.498 1.00 98.56 127 LEU A O 1
ATOM 995 N N . VAL A 1 128 ? -13.717 1.185 1.093 1.00 98.56 128 VAL A N 1
ATOM 996 C CA . VAL A 1 128 ? -12.515 1.806 0.511 1.00 98.56 128 VAL A CA 1
ATOM 997 C C . VAL A 1 128 ? -11.351 0.813 0.478 1.00 98.56 128 VAL A C 1
ATOM 999 O O . VAL A 1 128 ? -10.681 0.712 -0.544 1.00 98.56 128 VAL A O 1
ATOM 1002 N N . LEU A 1 129 ? -11.136 0.034 1.544 1.00 98.69 129 LEU A N 1
ATOM 1003 C CA . LEU A 1 129 ? -10.114 -1.020 1.582 1.00 98.69 129 LEU A CA 1
ATOM 1004 C C . LEU A 1 129 ? -10.407 -2.132 0.560 1.00 98.69 129 LEU A C 1
ATOM 1006 O O . LEU A 1 129 ? -9.496 -2.573 -0.136 1.00 98.69 129 LEU A O 1
ATOM 1010 N N . ALA A 1 130 ? -11.669 -2.546 0.404 1.00 98.62 130 ALA A N 1
ATOM 1011 C CA . ALA A 1 130 ? -12.064 -3.520 -0.617 1.00 98.62 130 ALA A CA 1
ATOM 1012 C C . ALA A 1 130 ? -11.789 -3.009 -2.043 1.00 98.62 130 ALA A C 1
ATOM 1014 O O . ALA A 1 130 ? -11.301 -3.766 -2.881 1.00 98.62 130 ALA A O 1
ATOM 1015 N N . LEU A 1 131 ? -12.018 -1.719 -2.308 1.00 98.62 131 LEU A N 1
ATOM 1016 C CA . LEU A 1 131 ? -11.624 -1.094 -3.572 1.00 98.62 131 LEU A CA 1
ATOM 1017 C C . LEU A 1 131 ? -10.108 -1.196 -3.802 1.00 98.62 131 LEU A C 1
ATOM 1019 O O . LEU A 1 131 ? -9.700 -1.513 -4.915 1.00 98.62 131 LEU A O 1
ATOM 1023 N N . GLN A 1 132 ? -9.272 -1.004 -2.774 1.00 98.75 132 GLN A N 1
ATOM 1024 C CA . GLN A 1 132 ? -7.815 -1.153 -2.927 1.00 98.75 132 GLN A CA 1
ATOM 1025 C C . GLN A 1 132 ? -7.411 -2.584 -3.295 1.00 98.75 132 GLN A C 1
ATOM 1027 O O . GLN A 1 132 ? -6.482 -2.769 -4.079 1.00 98.75 132 GLN A O 1
ATOM 1032 N N . VAL A 1 133 ? -8.125 -3.599 -2.792 1.00 98.75 133 VAL A N 1
ATOM 1033 C CA . VAL A 1 133 ? -7.911 -4.993 -3.216 1.00 98.75 133 VAL A CA 1
ATOM 1034 C C . VAL A 1 133 ? -8.165 -5.137 -4.718 1.00 98.75 133 VAL A C 1
ATOM 1036 O O . VAL A 1 133 ? -7.3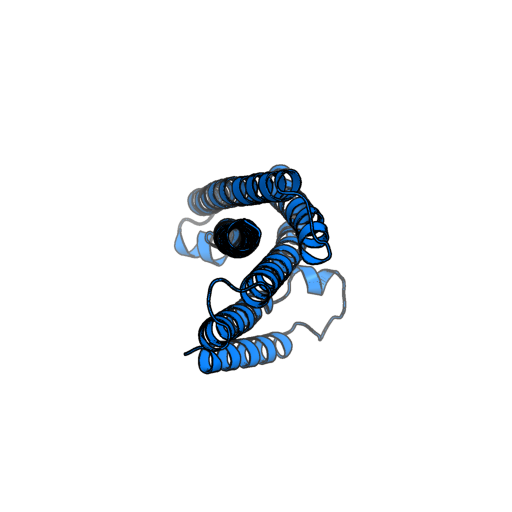31 -5.693 -5.430 1.00 98.75 133 VAL A O 1
ATOM 1039 N N . LEU A 1 134 ? -9.285 -4.599 -5.209 1.00 98.62 134 LEU A N 1
ATOM 1040 C CA . LEU A 1 134 ? -9.639 -4.663 -6.629 1.00 98.62 134 LEU A CA 1
ATOM 1041 C C . LEU A 1 134 ? -8.623 -3.922 -7.506 1.00 98.62 134 LEU A C 1
ATOM 1043 O O . LEU A 1 134 ? -8.168 -4.478 -8.504 1.00 98.62 134 LEU A O 1
ATOM 1047 N N . VAL A 1 135 ? -8.233 -2.704 -7.116 1.00 98.56 135 VAL A N 1
ATOM 1048 C CA . VAL A 1 135 ? -7.231 -1.908 -7.842 1.00 98.56 135 VAL A CA 1
ATOM 1049 C C . VAL A 1 135 ? -5.885 -2.627 -7.875 1.00 98.56 135 VAL A C 1
ATOM 1051 O O . VAL A 1 135 ? -5.272 -2.705 -8.934 1.00 98.56 135 VAL A O 1
ATOM 1054 N N . GLY A 1 136 ? -5.447 -3.212 -6.759 1.00 98.25 136 GLY A N 1
ATOM 1055 C CA . GLY A 1 136 ? -4.187 -3.950 -6.705 1.00 98.25 136 GLY A CA 1
ATOM 1056 C C . GLY A 1 136 ? -4.167 -5.202 -7.581 1.00 98.25 136 GLY A C 1
ATOM 1057 O O . GLY A 1 136 ? -3.188 -5.444 -8.283 1.00 98.25 136 GLY A O 1
ATOM 1058 N N . ILE A 1 137 ? -5.257 -5.975 -7.598 1.00 98.56 137 ILE A N 1
ATOM 1059 C CA . ILE A 1 137 ? -5.383 -7.158 -8.467 1.00 98.56 137 ILE A CA 1
ATOM 1060 C C . ILE A 1 137 ? -5.425 -6.746 -9.945 1.00 98.56 137 ILE A C 1
ATOM 1062 O O . ILE A 1 137 ? -4.742 -7.351 -10.772 1.00 98.56 137 ILE A O 1
ATOM 1066 N N . ALA A 1 138 ? -6.196 -5.708 -10.282 1.00 98.31 138 ALA A N 1
ATOM 1067 C CA . ALA A 1 138 ? -6.261 -5.190 -11.645 1.00 98.31 138 ALA A CA 1
ATOM 1068 C C . ALA A 1 138 ? -4.898 -4.647 -12.103 1.00 98.31 138 ALA A C 1
ATOM 1070 O O . ALA A 1 138 ? -4.446 -4.980 -13.196 1.00 98.31 138 ALA A O 1
ATOM 1071 N N . GLY A 1 139 ? -4.212 -3.878 -11.254 1.00 97.62 139 GLY A N 1
ATOM 1072 C CA . GLY A 1 139 ? -2.873 -3.361 -11.528 1.00 97.62 139 GLY A CA 1
ATOM 1073 C C . GLY A 1 139 ? -1.853 -4.478 -11.743 1.00 97.62 139 GLY A C 1
ATOM 1074 O O . GLY A 1 139 ? -1.097 -4.424 -12.707 1.00 97.62 139 GLY A O 1
ATOM 1075 N N . PHE A 1 140 ? -1.880 -5.530 -10.917 1.00 97.75 140 PHE A N 1
ATOM 1076 C CA . PHE A 1 140 ? -1.031 -6.712 -11.101 1.00 97.75 140 PHE A CA 1
ATOM 1077 C C . PHE A 1 140 ? -1.247 -7.343 -12.481 1.00 97.75 140 PHE A C 1
ATOM 1079 O O . PHE A 1 140 ? -0.287 -7.592 -13.209 1.00 97.75 140 PHE A O 1
ATOM 1086 N N . ALA A 1 141 ? -2.507 -7.546 -12.875 1.00 98.00 141 ALA A N 1
ATOM 1087 C CA . ALA A 1 141 ? -2.832 -8.097 -14.186 1.00 98.00 141 ALA A CA 1
ATOM 1088 C C . ALA A 1 141 ? -2.344 -7.194 -15.333 1.00 98.00 141 ALA A C 1
ATOM 1090 O O . ALA A 1 141 ? -1.811 -7.700 -16.319 1.00 98.00 141 ALA A O 1
ATOM 1091 N N . LEU A 1 142 ? -2.492 -5.871 -15.201 1.00 96.69 142 LEU A N 1
ATOM 1092 C CA . LEU A 1 142 ? -2.028 -4.906 -16.200 1.00 96.69 142 LEU A CA 1
ATOM 1093 C C . LEU A 1 142 ? -0.499 -4.879 -16.317 1.00 96.69 142 LEU A C 1
ATOM 1095 O O . LEU A 1 142 ? 0.002 -4.879 -17.438 1.00 96.69 142 LEU A O 1
ATOM 1099 N N . HIS A 1 143 ? 0.235 -4.915 -15.201 1.00 95.69 143 HIS A N 1
ATOM 1100 C CA . HIS A 1 143 ? 1.701 -4.965 -15.221 1.00 95.69 143 HIS A CA 1
ATOM 1101 C C . HIS A 1 143 ? 2.203 -6.264 -15.862 1.00 95.69 143 HIS A C 1
ATOM 1103 O O . HIS A 1 143 ? 3.003 -6.222 -16.791 1.00 95.69 143 HIS A O 1
ATOM 1109 N N . VAL A 1 144 ? 1.658 -7.416 -15.453 1.00 96.38 144 VAL A N 1
ATOM 1110 C CA . VAL A 1 144 ? 2.003 -8.710 -16.066 1.00 96.38 144 VAL A CA 1
ATOM 1111 C C . VAL A 1 144 ? 1.708 -8.702 -17.567 1.00 96.38 144 VAL A C 1
ATOM 1113 O O . VAL A 1 144 ? 2.507 -9.189 -18.363 1.00 96.38 144 VAL A O 1
ATOM 1116 N N . LEU A 1 145 ? 0.573 -8.134 -17.979 1.00 95.88 145 LEU A N 1
ATOM 1117 C CA . LEU A 1 145 ? 0.219 -8.040 -19.392 1.00 95.88 145 LEU A CA 1
ATOM 1118 C C . LEU A 1 145 ? 1.167 -7.124 -20.175 1.00 95.88 145 LEU A C 1
ATOM 1120 O O . LEU A 1 145 ? 1.473 -7.431 -21.328 1.00 95.88 145 LEU A O 1
ATOM 1124 N N . ALA A 1 146 ? 1.620 -6.026 -19.567 1.00 93.62 146 ALA A N 1
ATOM 1125 C CA . ALA A 1 146 ? 2.601 -5.124 -20.159 1.00 93.62 146 ALA A CA 1
ATOM 1126 C C . ALA A 1 146 ? 3.944 -5.836 -20.375 1.00 93.62 146 ALA A C 1
ATOM 1128 O O . ALA A 1 146 ? 4.481 -5.777 -21.479 1.00 93.62 146 ALA A O 1
ATOM 1129 N N . ASP A 1 147 ? 4.426 -6.594 -19.388 1.00 94.69 147 ASP A N 1
ATOM 1130 C CA . ASP A 1 147 ? 5.686 -7.340 -19.502 1.00 94.69 147 ASP A CA 1
ATOM 1131 C C . ASP A 1 147 ? 5.600 -8.483 -20.530 1.00 94.69 147 ASP A C 1
ATOM 1133 O O . ASP A 1 147 ? 6.534 -8.717 -21.301 1.00 94.69 147 ASP A O 1
ATOM 1137 N N . LEU A 1 148 ? 4.457 -9.179 -20.599 1.00 95.31 148 LEU A N 1
ATOM 1138 C CA . LEU A 1 148 ? 4.211 -10.233 -21.594 1.00 95.31 148 LEU A CA 1
ATOM 1139 C C . LEU A 1 148 ? 4.134 -9.695 -23.028 1.00 95.31 148 LEU A C 1
ATOM 1141 O O . LEU A 1 148 ? 4.472 -10.411 -23.970 1.00 95.31 148 LEU A O 1
ATOM 1145 N N . ARG A 1 149 ? 3.665 -8.456 -23.201 1.00 94.44 149 ARG A N 1
ATOM 1146 C CA . ARG A 1 149 ? 3.569 -7.764 -24.499 1.00 94.44 149 ARG A CA 1
ATOM 1147 C C . ARG A 1 149 ? 4.746 -6.821 -24.750 1.00 94.44 149 ARG A C 1
ATOM 1149 O O . ARG A 1 149 ? 4.696 -6.032 -25.694 1.00 94.44 149 ARG A O 1
ATOM 1156 N N . GLY A 1 150 ? 5.767 -6.877 -23.897 1.00 90.81 150 GLY A N 1
ATOM 1157 C CA . GLY A 1 150 ? 6.920 -5.997 -23.964 1.00 90.81 150 GLY A CA 1
ATOM 1158 C C . GLY A 1 150 ? 7.734 -6.197 -25.249 1.00 90.81 150 GLY A C 1
ATOM 1159 O O . GLY A 1 150 ? 7.643 -7.241 -25.898 1.00 90.81 150 GLY A O 1
ATOM 1160 N N . PRO A 1 151 ? 8.540 -5.197 -25.635 1.00 91.75 151 PRO A N 1
ATOM 1161 C CA . PRO A 1 151 ? 9.238 -5.182 -26.918 1.00 91.75 151 PRO A CA 1
ATOM 1162 C C . PRO A 1 151 ? 10.419 -6.163 -26.997 1.00 91.75 151 PRO A C 1
ATOM 1164 O O . PRO A 1 151 ? 10.878 -6.457 -28.102 1.00 91.75 151 PRO A O 1
ATOM 1167 N N . SER A 1 152 ? 10.937 -6.663 -25.866 1.00 93.19 152 SER A N 1
ATOM 1168 C CA . SER A 1 152 ? 12.001 -7.672 -25.882 1.00 93.19 152 SER A CA 1
ATOM 1169 C C . SER A 1 152 ? 11.450 -9.059 -26.206 1.00 93.19 152 SER A C 1
ATOM 1171 O O . SER A 1 152 ? 10.363 -9.443 -25.777 1.00 93.19 152 SER A O 1
ATOM 1173 N N . GLN A 1 153 ? 12.264 -9.858 -26.901 1.00 91.69 153 GLN A N 1
ATOM 1174 C CA . GLN A 1 153 ? 12.025 -11.291 -27.094 1.00 91.69 153 GLN A CA 1
ATOM 1175 C C . GLN A 1 153 ? 12.196 -12.101 -25.796 1.00 91.69 153 GLN A C 1
ATOM 1177 O O . GLN A 1 153 ? 11.778 -13.256 -25.730 1.00 91.69 153 GLN A O 1
ATOM 1182 N N . SER A 1 154 ? 12.819 -11.519 -24.765 1.00 94.56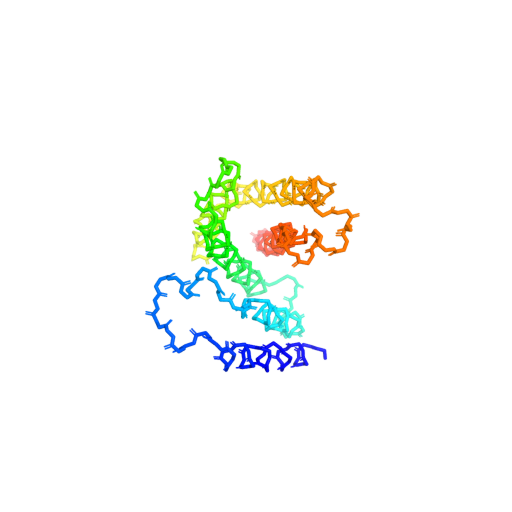 154 SER A N 1
ATOM 1183 C CA . SER A 1 154 ? 13.016 -12.150 -23.461 1.00 94.56 154 SER A CA 1
ATOM 1184 C C . SER A 1 154 ? 12.048 -11.585 -22.425 1.00 94.56 154 SER A C 1
ATOM 1186 O O . SER A 1 154 ? 12.140 -10.416 -22.049 1.00 94.56 154 SER A O 1
ATOM 1188 N N . LEU A 1 155 ? 11.186 -12.450 -21.880 1.00 92.00 155 LEU A N 1
ATOM 1189 C CA . LEU A 1 155 ? 10.282 -12.091 -20.783 1.00 92.00 155 LEU A CA 1
ATOM 1190 C C . LEU A 1 155 ? 11.047 -11.564 -19.561 1.00 92.00 155 LEU A C 1
ATOM 1192 O O . LEU A 1 155 ? 10.606 -10.623 -18.914 1.00 92.00 155 LEU A O 1
ATOM 1196 N N . VAL A 1 156 ? 12.217 -12.137 -19.265 1.00 92.12 156 VAL A N 1
ATOM 1197 C CA . VAL A 1 156 ? 13.053 -11.698 -18.138 1.00 92.12 156 VAL A CA 1
ATOM 1198 C C . VAL A 1 156 ? 13.533 -10.264 -18.348 1.00 92.12 156 VAL A C 1
ATOM 1200 O O . VAL A 1 156 ? 13.527 -9.477 -17.408 1.00 92.12 156 VAL A O 1
ATOM 1203 N N . GLN A 1 157 ? 13.914 -9.901 -19.576 1.00 92.06 157 GLN A N 1
ATOM 1204 C CA . GLN A 1 157 ? 14.307 -8.524 -19.876 1.00 92.06 157 GLN A CA 1
ATOM 1205 C C . GLN A 1 157 ? 13.120 -7.568 -19.778 1.00 92.06 157 GLN A C 1
ATOM 1207 O O . GLN A 1 157 ? 13.277 -6.501 -19.191 1.00 92.06 157 GLN A O 1
ATOM 1212 N N . ASN A 1 158 ? 11.944 -7.969 -20.274 1.00 92.00 158 ASN A N 1
ATOM 1213 C CA . ASN A 1 158 ? 10.729 -7.169 -20.124 1.00 92.00 158 ASN A CA 1
ATOM 1214 C C . ASN A 1 158 ? 10.392 -6.931 -18.644 1.00 92.00 158 ASN A C 1
ATOM 1216 O O . ASN A 1 158 ? 10.136 -5.798 -18.284 1.00 92.00 158 ASN A O 1
ATOM 1220 N N . VAL A 1 159 ? 10.488 -7.938 -17.769 1.00 90.00 159 VAL A N 1
ATOM 1221 C CA . VAL A 1 159 ? 10.217 -7.772 -16.324 1.00 90.00 159 VAL A CA 1
ATOM 1222 C C . VAL A 1 159 ? 11.271 -6.906 -15.619 1.00 90.00 159 VAL A C 1
ATOM 1224 O O . VAL A 1 159 ? 10.936 -6.135 -14.725 1.00 90.00 159 VAL A O 1
ATOM 1227 N N . ILE A 1 160 ? 12.555 -7.026 -15.983 1.00 87.44 160 ILE A N 1
ATOM 1228 C CA . ILE A 1 160 ? 13.638 -6.242 -15.356 1.00 87.44 160 ILE A CA 1
ATOM 1229 C C . ILE A 1 160 ? 13.576 -4.764 -15.766 1.00 87.44 160 ILE A C 1
ATOM 1231 O O . ILE A 1 160 ? 13.913 -3.895 -14.966 1.00 87.44 160 ILE A O 1
ATOM 1235 N N . GLN A 1 161 ? 13.201 -4.485 -17.015 1.00 86.06 161 GLN A N 1
ATOM 1236 C CA . GLN A 1 161 ? 13.214 -3.133 -17.589 1.00 86.06 161 GLN A CA 1
ATOM 1237 C C . GLN A 1 161 ? 11.829 -2.474 -17.625 1.00 86.06 161 GLN A C 1
ATOM 1239 O O . GLN A 1 161 ? 11.736 -1.272 -17.864 1.00 86.06 161 GLN A O 1
ATOM 1244 N N . GLY A 1 162 ? 10.772 -3.264 -17.455 1.00 85.88 162 GLY A N 1
ATOM 1245 C CA . GLY A 1 162 ? 9.378 -2.870 -17.599 1.00 85.88 162 GLY A CA 1
ATOM 1246 C C . GLY A 1 162 ? 8.684 -2.602 -16.270 1.00 85.88 162 GLY A C 1
ATOM 1247 O O . GLY A 1 162 ? 9.272 -2.065 -15.329 1.00 85.88 162 GLY A O 1
ATOM 1248 N N . ALA A 1 163 ? 7.392 -2.921 -16.216 1.00 86.06 163 ALA A N 1
ATOM 1249 C CA . ALA A 1 163 ? 6.537 -2.548 -15.099 1.00 86.06 163 ALA A CA 1
ATOM 1250 C C . ALA A 1 163 ? 6.683 -3.579 -13.970 1.00 86.06 163 ALA A C 1
ATOM 1252 O O . ALA A 1 163 ? 6.353 -4.737 -14.186 1.00 86.06 163 ALA A O 1
ATOM 1253 N N . PRO A 1 164 ? 7.090 -3.211 -12.739 1.00 89.25 164 PRO A N 1
ATOM 1254 C CA . PRO A 1 164 ? 7.317 -4.196 -11.684 1.00 89.25 164 PRO A CA 1
ATOM 1255 C C . PRO A 1 164 ? 6.019 -4.959 -11.367 1.00 89.25 164 PRO A C 1
ATOM 1257 O O . PRO A 1 164 ? 5.099 -4.364 -10.793 1.00 89.25 164 PRO A O 1
ATOM 1260 N N . PRO A 1 165 ? 5.897 -6.262 -11.690 1.00 90.12 165 PRO A N 1
ATOM 1261 C CA . PRO A 1 165 ? 4.599 -6.933 -11.693 1.00 90.12 165 PRO A CA 1
ATOM 1262 C C . PRO A 1 165 ? 3.971 -6.984 -10.304 1.00 90.12 165 PRO A C 1
ATOM 1264 O O . PRO A 1 165 ? 2.760 -6.872 -10.165 1.00 90.12 165 PRO A O 1
ATOM 1267 N N . PHE A 1 166 ? 4.791 -7.078 -9.257 1.00 91.62 166 PHE A N 1
ATOM 1268 C CA . PHE A 1 166 ? 4.330 -7.191 -7.875 1.00 91.62 166 PHE A CA 1
ATOM 1269 C C . PHE A 1 166 ? 4.050 -5.855 -7.176 1.00 91.62 166 PHE A C 1
ATOM 1271 O O . PHE A 1 166 ? 3.447 -5.877 -6.103 1.00 91.62 166 PHE A O 1
ATOM 1278 N N . ALA A 1 167 ? 4.441 -4.707 -7.742 1.00 91.38 167 ALA A N 1
ATOM 1279 C CA . ALA A 1 167 ? 4.226 -3.409 -7.093 1.00 91.38 167 ALA A CA 1
ATOM 1280 C C . ALA A 1 167 ? 2.741 -3.143 -6.750 1.00 91.38 167 ALA A C 1
ATOM 1282 O O . ALA A 1 167 ? 2.453 -2.797 -5.600 1.00 91.38 167 ALA A O 1
ATOM 1283 N N . PRO A 1 168 ? 1.767 -3.424 -7.641 1.00 95.56 168 PRO A N 1
ATOM 1284 C CA . PRO A 1 168 ? 0.348 -3.223 -7.337 1.00 95.56 168 PRO A CA 1
ATOM 1285 C C . PRO A 1 168 ? -0.190 -4.119 -6.210 1.00 95.56 168 PRO A C 1
ATOM 1287 O O . PRO A 1 168 ? -1.163 -3.760 -5.547 1.00 95.56 168 PRO A O 1
ATOM 1290 N N . LEU A 1 169 ? 0.445 -5.268 -5.936 1.00 95.94 169 LEU A N 1
ATOM 1291 C CA . LEU A 1 169 ? 0.022 -6.186 -4.868 1.00 95.94 169 LEU A CA 1
ATOM 1292 C C . LEU A 1 169 ? 0.346 -5.677 -3.457 1.00 95.94 169 LEU A C 1
ATOM 1294 O O . LEU A 1 169 ? -0.041 -6.304 -2.467 1.00 95.94 169 LEU A O 1
ATOM 1298 N N . LEU A 1 170 ? 0.993 -4.521 -3.327 1.00 94.31 170 LEU A N 1
ATOM 1299 C CA . LEU A 1 170 ? 1.099 -3.853 -2.038 1.00 94.31 170 LEU A CA 1
ATOM 1300 C C . LEU A 1 170 ? -0.259 -3.290 -1.571 1.00 94.31 170 LEU A C 1
ATOM 1302 O O . LEU A 1 170 ? -0.536 -3.297 -0.370 1.00 94.31 170 LEU A O 1
ATOM 1306 N N . LEU A 1 171 ? -1.144 -2.898 -2.497 1.00 97.38 171 LEU A N 1
ATOM 1307 C CA . LEU A 1 171 ? -2.481 -2.381 -2.180 1.00 97.38 171 LEU A CA 1
ATOM 1308 C C . LEU A 1 171 ? -3.357 -3.410 -1.437 1.00 97.38 171 LEU A C 1
ATOM 1310 O O . LEU A 1 171 ? -3.858 -3.073 -0.361 1.00 97.38 171 LEU A O 1
ATOM 1314 N N . PRO A 1 172 ? -3.518 -4.670 -1.902 1.00 98.19 172 PRO A N 1
ATOM 1315 C CA . PRO A 1 172 ? -4.278 -5.678 -1.172 1.00 98.19 172 PRO A CA 1
ATOM 1316 C C . PRO A 1 172 ? -3.628 -6.057 0.165 1.00 98.19 172 PRO A C 1
ATOM 1318 O O . PRO A 1 172 ? -4.345 -6.288 1.134 1.00 98.19 172 PRO A O 1
ATOM 1321 N N . ASN A 1 173 ? -2.293 -6.064 0.263 1.00 97.00 173 ASN A N 1
ATOM 1322 C CA . ASN A 1 173 ? -1.598 -6.332 1.529 1.00 97.00 173 ASN A CA 1
ATOM 1323 C C . ASN A 1 173 ? -1.948 -5.286 2.598 1.00 97.00 173 ASN A C 1
ATOM 1325 O O . ASN A 1 173 ? -2.294 -5.633 3.730 1.00 97.00 173 ASN A O 1
ATOM 1329 N N . LEU A 1 174 ? -1.912 -4.004 2.231 1.00 98.00 174 LEU A N 1
ATOM 1330 C CA . LEU A 1 174 ? -2.312 -2.911 3.118 1.00 98.00 174 LEU A CA 1
ATOM 1331 C C . LEU A 1 174 ? -3.815 -2.913 3.387 1.00 98.00 174 LEU A C 1
ATOM 1333 O O . LEU A 1 174 ? -4.233 -2.639 4.510 1.00 98.00 174 LEU A O 1
ATOM 1337 N N . ALA A 1 175 ? -4.632 -3.272 2.396 1.00 98.50 175 ALA A N 1
ATOM 1338 C CA . ALA A 1 175 ? -6.068 -3.411 2.581 1.00 98.50 175 ALA A CA 1
ATOM 1339 C C . ALA A 1 175 ? -6.399 -4.459 3.652 1.00 98.50 175 ALA A C 1
ATOM 1341 O O . ALA A 1 175 ? -7.180 -4.186 4.564 1.00 98.50 175 ALA A O 1
ATOM 1342 N N . LEU A 1 176 ? -5.760 -5.630 3.583 1.00 98.25 176 LEU A N 1
ATOM 1343 C CA . LEU A 1 176 ? -5.902 -6.689 4.582 1.00 98.25 176 LEU A CA 1
ATOM 1344 C C . LEU A 1 176 ? -5.439 -6.224 5.965 1.00 98.25 176 LEU A C 1
ATOM 1346 O O . LEU A 1 176 ? -6.149 -6.445 6.947 1.00 98.25 176 LEU A O 1
ATOM 1350 N N . LEU A 1 177 ? -4.302 -5.528 6.048 1.00 97.88 177 LEU A N 1
ATOM 1351 C CA . LEU A 1 177 ? -3.825 -4.955 7.308 1.00 97.88 177 LEU A CA 1
ATOM 1352 C C . LEU A 1 177 ? -4.841 -3.965 7.902 1.00 97.88 177 LEU A C 1
ATOM 1354 O O . LEU A 1 177 ? -5.177 -4.054 9.083 1.00 97.88 177 LEU A O 1
ATOM 1358 N N . GLY A 1 178 ? -5.396 -3.079 7.074 1.00 97.88 178 GLY A N 1
ATOM 1359 C CA . GLY A 1 178 ? -6.430 -2.131 7.480 1.00 97.88 178 GLY A CA 1
ATOM 1360 C C . GLY A 1 178 ? -7.688 -2.821 7.992 1.00 97.88 178 GLY A C 1
ATOM 1361 O O . GLY A 1 178 ? -8.207 -2.452 9.046 1.00 97.88 178 GLY A O 1
ATOM 1362 N N . LEU A 1 179 ? -8.144 -3.865 7.295 1.00 98.19 179 LEU A N 1
ATOM 1363 C CA . LEU A 1 179 ? -9.303 -4.660 7.703 1.00 98.19 179 LEU A CA 1
ATOM 1364 C C . LEU A 1 179 ? -9.069 -5.335 9.062 1.00 98.19 179 LEU A C 1
ATOM 1366 O O . LEU A 1 179 ? -9.975 -5.333 9.894 1.00 98.19 179 LEU A O 1
ATOM 1370 N N . LEU A 1 180 ? -7.860 -5.835 9.338 1.00 97.19 180 LEU A N 1
ATOM 1371 C CA . LEU A 1 180 ? -7.505 -6.350 10.667 1.00 97.19 180 LEU A CA 1
ATOM 1372 C C . LEU A 1 180 ? -7.597 -5.261 11.747 1.00 97.19 180 LEU A C 1
ATOM 1374 O O . LEU A 1 180 ? -8.125 -5.517 12.832 1.00 97.19 180 LEU A O 1
ATOM 1378 N N . GLY A 1 181 ? -7.158 -4.037 11.442 1.00 96.25 181 GLY A N 1
ATOM 1379 C CA . GLY A 1 181 ? -7.325 -2.877 12.323 1.00 96.25 181 GLY A CA 1
ATOM 1380 C C . GLY A 1 181 ? -8.799 -2.581 12.637 1.00 96.25 181 GLY A C 1
ATOM 1381 O O . GLY A 1 181 ? -9.163 -2.411 13.804 1.00 96.25 181 GLY A O 1
ATOM 1382 N N . LEU A 1 182 ? -9.668 -2.610 11.619 1.00 96.00 182 LEU A N 1
ATOM 1383 C CA . LEU A 1 182 ? -11.119 -2.438 11.791 1.00 96.00 182 LEU A CA 1
ATOM 1384 C C . LEU A 1 182 ? -11.742 -3.551 12.641 1.00 96.00 182 LEU A C 1
ATOM 1386 O O . LEU A 1 182 ? -12.562 -3.275 13.520 1.00 96.00 182 LEU A O 1
ATOM 1390 N N . LEU A 1 183 ? -11.342 -4.803 12.407 1.00 95.81 183 LEU A N 1
ATOM 1391 C CA . LEU A 1 183 ? -11.826 -5.964 13.159 1.00 95.81 183 LEU A CA 1
ATOM 1392 C C . LEU A 1 183 ? -11.456 -5.873 14.644 1.00 95.81 183 LEU A C 1
ATOM 1394 O O . LEU A 1 183 ? -12.286 -6.167 15.512 1.00 95.81 183 LEU A O 1
ATOM 1398 N N . ALA A 1 184 ? -10.236 -5.431 14.951 1.00 94.75 184 ALA A N 1
ATOM 1399 C CA . ALA A 1 184 ? -9.803 -5.202 16.325 1.00 94.75 184 ALA A CA 1
ATOM 1400 C C . ALA A 1 184 ? -10.624 -4.090 16.997 1.00 94.75 184 ALA A C 1
ATOM 1402 O O . ALA A 1 184 ? -11.111 -4.274 18.116 1.00 94.75 184 ALA A O 1
ATOM 1403 N N . GLN A 1 185 ? -10.834 -2.965 16.306 1.00 92.75 185 GLN A N 1
ATOM 1404 C CA . GLN A 1 185 ? -11.613 -1.837 16.822 1.00 92.75 185 GLN A CA 1
ATOM 1405 C C . GLN A 1 185 ? -13.067 -2.227 17.122 1.00 92.75 185 GLN A C 1
ATOM 1407 O O . GLN A 1 185 ? -13.596 -1.900 18.188 1.00 92.75 185 GLN A O 1
ATOM 1412 N N . ASP A 1 186 ? -13.706 -2.972 16.222 1.00 92.31 186 ASP A N 1
ATOM 1413 C CA . ASP A 1 186 ? -15.075 -3.443 16.417 1.00 92.31 186 ASP A CA 1
ATOM 1414 C C . ASP A 1 186 ? -15.177 -4.488 17.544 1.00 92.31 186 ASP A C 1
ATOM 1416 O O . ASP A 1 186 ? -16.100 -4.434 18.360 1.00 92.31 186 ASP A O 1
ATOM 1420 N N . SER A 1 187 ? -14.186 -5.375 17.676 1.00 92.94 187 SER A N 1
ATOM 1421 C CA . SER A 1 187 ? -14.109 -6.332 18.792 1.00 92.94 187 SER A CA 1
ATOM 1422 C C . SER A 1 187 ? -14.049 -5.626 20.151 1.00 92.94 187 SER A C 1
ATOM 1424 O O . SER A 1 187 ? -14.738 -6.026 21.095 1.00 92.94 187 SER A O 1
ATOM 1426 N N . VAL A 1 188 ? -13.277 -4.538 20.251 1.00 91.12 188 VAL A N 1
ATOM 1427 C CA . VAL A 1 188 ? -13.212 -3.692 21.455 1.00 91.12 188 VAL A CA 1
ATOM 1428 C C . VAL A 1 188 ? -14.560 -3.014 21.721 1.00 91.12 188 VAL A C 1
ATOM 1430 O O . VAL A 1 188 ? -15.038 -3.021 22.859 1.00 91.12 188 VAL A O 1
ATOM 1433 N N . ALA A 1 189 ? -15.209 -2.471 20.687 1.00 88.75 189 ALA A N 1
ATOM 1434 C CA . ALA A 1 189 ? -16.509 -1.815 20.819 1.00 88.75 189 ALA A CA 1
ATOM 1435 C C . ALA A 1 189 ? -17.614 -2.783 21.282 1.00 88.75 189 ALA A C 1
ATOM 1437 O O . ALA A 1 189 ? -18.422 -2.427 22.142 1.00 88.75 189 ALA A O 1
ATOM 1438 N N . ARG A 1 190 ? -17.636 -4.021 20.764 1.00 89.38 190 ARG A N 1
ATOM 1439 C CA . ARG A 1 190 ? -18.573 -5.069 21.211 1.00 89.38 190 ARG A CA 1
ATOM 1440 C C . ARG A 1 190 ? -18.354 -5.446 22.676 1.00 89.38 190 ARG A C 1
ATOM 1442 O O . ARG A 1 190 ? -19.327 -5.511 23.422 1.00 89.38 190 ARG A O 1
ATOM 1449 N N . ARG A 1 191 ? -17.099 -5.636 23.108 1.00 89.06 191 ARG A N 1
ATOM 1450 C CA . ARG A 1 191 ? -16.784 -5.960 24.514 1.00 89.06 191 ARG A CA 1
ATOM 1451 C C . ARG A 1 191 ? -17.266 -4.878 25.479 1.00 89.06 191 ARG A C 1
ATOM 1453 O O . ARG A 1 191 ? -17.847 -5.215 26.501 1.00 89.06 191 ARG A O 1
ATOM 1460 N N . ARG A 1 192 ? -17.089 -3.595 25.140 1.00 86.56 192 ARG A N 1
ATOM 1461 C CA . ARG A 1 192 ? -17.585 -2.478 25.967 1.00 86.56 192 ARG A CA 1
ATOM 1462 C C . ARG A 1 192 ? -19.105 -2.494 26.136 1.00 86.56 192 ARG A C 1
ATOM 1464 O O . ARG A 1 192 ? -19.580 -2.252 27.236 1.00 86.56 192 ARG A O 1
ATOM 1471 N N . ARG A 1 193 ? -19.857 -2.805 25.073 1.00 87.06 193 ARG A N 1
ATOM 1472 C CA . ARG A 1 193 ? -21.326 -2.892 25.139 1.00 87.06 193 ARG A CA 1
ATOM 1473 C C . ARG A 1 193 ? -21.808 -4.033 26.034 1.00 87.06 193 ARG A C 1
ATOM 1475 O O . ARG A 1 193 ? -22.751 -3.832 26.780 1.00 87.06 193 ARG A O 1
ATOM 1482 N N . ASN A 1 194 ? -21.147 -5.189 25.995 1.00 87.75 194 ASN A N 1
ATOM 1483 C CA . ASN A 1 194 ? -21.554 -6.356 26.786 1.00 87.75 194 ASN A CA 1
ATOM 1484 C C . ASN A 1 194 ? -21.288 -6.213 28.293 1.00 87.75 194 ASN A C 1
ATOM 1486 O O . ASN A 1 194 ? -21.889 -6.939 29.066 1.00 87.75 194 ASN A O 1
ATOM 1490 N N . VAL A 1 195 ? -20.375 -5.326 28.704 1.00 83.19 195 VAL A N 1
ATOM 1491 C CA . VAL A 1 195 ? -20.086 -5.047 30.126 1.00 83.19 195 VAL A CA 1
ATOM 1492 C C . VAL A 1 195 ? -21.031 -3.978 30.698 1.00 83.19 195 VAL A C 1
ATOM 1494 O O . VAL A 1 195 ? -21.129 -3.826 31.908 1.00 83.19 195 VAL A O 1
ATOM 1497 N N . ALA A 1 196 ? -21.715 -3.222 29.837 1.00 72.25 196 ALA A N 1
ATOM 1498 C CA . ALA A 1 196 ? -22.633 -2.153 30.230 1.00 72.25 196 ALA A CA 1
ATOM 1499 C C . ALA A 1 196 ? -24.091 -2.623 30.430 1.00 72.25 196 ALA A C 1
ATOM 1501 O O . ALA A 1 196 ? -24.957 -1.785 30.680 1.00 72.25 196 ALA A O 1
ATOM 1502 N N . ILE A 1 197 ? -24.356 -3.926 30.280 1.00 62.50 197 ILE A N 1
ATOM 1503 C CA . ILE A 1 197 ? -25.649 -4.604 30.487 1.00 62.50 197 ILE A CA 1
ATOM 1504 C C . ILE A 1 197 ? -25.492 -5.524 31.694 1.00 62.50 197 ILE A C 1
ATOM 1506 O O . ILE A 1 197 ? -26.428 -5.561 32.519 1.00 62.50 197 ILE A O 1
#